Protein AF-A0A2J8U0E8-F1 (afdb_monomer)

Structure (mmCIF, N/CA/C/O backbone):
data_A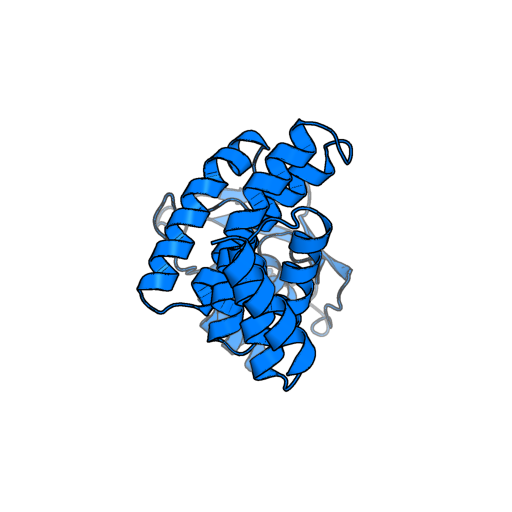F-A0A2J8U0E8-F1
#
_entry.id   AF-A0A2J8U0E8-F1
#
loop_
_atom_site.group_PDB
_atom_site.id
_atom_site.type_symbol
_atom_site.label_atom_id
_atom_site.label_alt_id
_atom_site.label_comp_id
_atom_site.label_asym_id
_atom_site.label_entity_id
_atom_site.label_seq_id
_atom_site.pdbx_PDB_ins_code
_atom_site.Cartn_x
_atom_site.Cartn_y
_atom_site.Cartn_z
_atom_site.occupancy
_atom_site.B_iso_or_equiv
_atom_site.auth_seq_id
_atom_site.auth_comp_id
_atom_site.auth_asym_id
_atom_site.auth_atom_id
_atom_site.pdbx_PDB_model_num
ATOM 1 N N . MET A 1 1 ? 12.736 -20.359 -24.972 1.00 51.72 1 MET A N 1
ATOM 2 C CA . MET A 1 1 ? 12.714 -19.338 -26.053 1.00 51.72 1 MET A CA 1
ATOM 3 C C . MET A 1 1 ? 11.286 -18.962 -26.457 1.00 51.72 1 MET A C 1
ATOM 5 O O . MET A 1 1 ? 10.990 -17.776 -26.462 1.00 51.72 1 MET A O 1
ATOM 9 N N . ALA A 1 2 ? 10.399 -19.927 -26.751 1.00 54.94 2 ALA A N 1
ATOM 10 C CA . ALA A 1 2 ? 8.998 -19.658 -27.113 1.00 54.94 2 ALA A CA 1
ATOM 11 C C . ALA A 1 2 ? 8.211 -18.920 -26.008 1.00 54.94 2 ALA A C 1
ATOM 13 O O . ALA A 1 2 ? 7.560 -17.920 -26.297 1.00 54.94 2 ALA A O 1
ATOM 14 N N . ASP A 1 3 ? 8.377 -19.324 -24.745 1.00 64.38 3 ASP A N 1
ATOM 15 C CA . ASP A 1 3 ? 7.671 -18.709 -23.604 1.00 64.38 3 ASP A CA 1
ATOM 16 C C . ASP A 1 3 ? 8.112 -17.264 -23.323 1.00 64.38 3 ASP A C 1
ATOM 18 O O . ASP A 1 3 ? 7.318 -16.421 -22.917 1.00 64.38 3 ASP A O 1
ATOM 22 N N . ILE A 1 4 ? 9.381 -16.949 -23.598 1.00 67.00 4 ILE A N 1
ATOM 23 C CA . ILE A 1 4 ? 9.941 -15.599 -23.440 1.00 67.00 4 ILE A CA 1
ATOM 24 C C . ILE A 1 4 ? 9.348 -14.651 -24.491 1.00 67.00 4 ILE A C 1
ATOM 26 O O . ILE A 1 4 ? 8.988 -13.518 -24.185 1.00 67.00 4 ILE A O 1
ATOM 30 N N . ILE A 1 5 ? 9.215 -15.120 -25.735 1.00 66.62 5 ILE A N 1
ATOM 31 C CA . ILE A 1 5 ? 8.628 -14.337 -26.832 1.00 66.62 5 ILE A CA 1
ATOM 32 C C . ILE A 1 5 ? 7.120 -14.143 -26.620 1.00 66.62 5 ILE A C 1
ATOM 34 O O . ILE A 1 5 ? 6.598 -13.081 -26.952 1.00 66.62 5 ILE A O 1
ATOM 38 N N . ALA A 1 6 ? 6.428 -15.139 -26.058 1.00 68.75 6 ALA A N 1
ATOM 39 C CA . ALA A 1 6 ? 5.020 -15.021 -25.689 1.00 68.75 6 ALA A CA 1
ATOM 40 C C . ALA A 1 6 ? 4.809 -13.947 -24.607 1.00 68.75 6 ALA A C 1
ATOM 42 O O . ALA A 1 6 ? 4.009 -13.039 -24.823 1.00 68.75 6 ALA A O 1
ATOM 43 N N . ARG A 1 7 ? 5.606 -13.968 -23.527 1.00 71.62 7 ARG A N 1
ATOM 44 C CA . ARG A 1 7 ? 5.567 -12.941 -22.466 1.00 71.62 7 ARG A CA 1
ATOM 45 C C . ARG A 1 7 ? 5.833 -11.531 -22.990 1.00 71.62 7 ARG A C 1
ATOM 47 O O . ARG A 1 7 ? 5.093 -10.615 -22.667 1.00 71.62 7 ARG A O 1
ATOM 54 N N . LEU A 1 8 ? 6.835 -11.360 -23.858 1.00 77.75 8 LEU A N 1
ATOM 55 C CA . LEU A 1 8 ? 7.099 -10.054 -24.476 1.00 77.75 8 LEU A CA 1
ATOM 56 C C . LEU A 1 8 ? 5.876 -9.515 -25.229 1.00 77.75 8 LEU A C 1
ATOM 58 O O . LEU A 1 8 ? 5.575 -8.330 -25.133 1.00 77.75 8 LEU A O 1
ATOM 62 N N . ARG A 1 9 ? 5.159 -10.376 -25.962 1.00 74.75 9 ARG A N 1
ATOM 63 C CA . ARG A 1 9 ? 3.956 -9.968 -26.701 1.00 74.75 9 ARG A CA 1
ATOM 64 C C . ARG A 1 9 ? 2.791 -9.613 -25.784 1.00 74.75 9 ARG A C 1
ATOM 66 O O . ARG A 1 9 ? 2.059 -8.688 -26.120 1.00 74.75 9 ARG A O 1
ATOM 73 N N . GLU A 1 10 ? 2.622 -10.319 -24.668 1.00 75.50 10 GLU A N 1
ATOM 74 C CA . GLU A 1 10 ? 1.632 -9.967 -23.637 1.00 75.50 10 GLU A CA 1
ATOM 75 C C . GLU A 1 10 ? 1.904 -8.571 -23.058 1.00 75.50 10 GLU A C 1
ATOM 77 O O . GLU A 1 10 ? 0.970 -7.793 -22.872 1.00 75.50 10 GLU A O 1
ATOM 82 N N . ASP A 1 11 ? 3.181 -8.218 -22.902 1.00 73.44 11 ASP A N 1
ATOM 83 C CA . ASP A 1 11 ? 3.631 -6.901 -22.437 1.00 73.44 11 ASP A CA 1
ATOM 84 C C . ASP A 1 11 ? 3.625 -5.814 -23.541 1.00 73.44 11 ASP A C 1
ATOM 86 O O . ASP A 1 11 ? 4.072 -4.689 -23.311 1.00 73.44 11 ASP A O 1
ATOM 90 N N . GLY A 1 12 ? 3.146 -6.119 -24.756 1.00 81.38 12 GLY A N 1
ATOM 91 C CA . GLY A 1 12 ? 3.120 -5.171 -25.883 1.00 81.38 12 GLY A CA 1
ATOM 92 C C . GLY A 1 12 ? 4.492 -4.901 -26.519 1.00 81.38 12 GLY A C 1
ATOM 93 O O . GLY A 1 12 ? 4.669 -3.932 -27.259 1.00 81.38 12 GLY A O 1
ATOM 94 N N . ILE A 1 13 ? 5.484 -5.754 -26.256 1.00 86.75 13 ILE A N 1
ATOM 95 C CA . ILE A 1 13 ? 6.859 -5.604 -26.736 1.00 86.75 13 ILE A CA 1
ATOM 96 C C . ILE A 1 13 ? 7.119 -6.575 -27.891 1.00 86.75 13 ILE A C 1
ATOM 98 O O . ILE A 1 13 ? 7.008 -7.797 -27.770 1.00 86.75 13 ILE A O 1
ATOM 102 N N . GLN A 1 14 ? 7.551 -6.042 -29.031 1.00 87.62 14 GLN A N 1
ATOM 103 C CA . GLN A 1 14 ? 7.981 -6.834 -30.178 1.00 87.62 14 GLN A CA 1
ATOM 104 C C . GLN A 1 14 ? 9.499 -6.785 -30.314 1.00 87.62 14 GLN A C 1
ATOM 106 O O . GLN A 1 14 ? 10.083 -5.730 -30.550 1.00 87.62 14 GLN A O 1
ATOM 111 N N . LYS A 1 15 ? 10.146 -7.946 -30.208 1.00 90.81 15 LYS A N 1
ATOM 112 C CA . LYS A 1 15 ? 11.591 -8.098 -30.399 1.00 90.81 15 LYS A CA 1
ATOM 113 C C . LYS A 1 15 ? 11.919 -8.508 -31.834 1.00 90.81 15 LYS A C 1
ATOM 115 O O . LYS A 1 15 ? 11.330 -9.449 -32.366 1.00 90.81 15 LYS A O 1
ATOM 120 N N . ARG A 1 16 ? 12.934 -7.874 -32.417 1.00 91.25 16 ARG A N 1
ATOM 121 C CA . ARG A 1 16 ? 13.605 -8.283 -33.657 1.00 91.25 16 ARG A CA 1
ATOM 122 C C . ARG A 1 16 ? 15.110 -8.352 -33.413 1.00 91.25 16 ARG A C 1
ATOM 124 O O . ARG A 1 16 ? 15.732 -7.335 -33.127 1.00 91.25 16 ARG A O 1
ATOM 131 N N . VAL A 1 17 ? 15.707 -9.532 -33.553 1.00 93.00 17 VAL A N 1
ATOM 132 C CA . VAL A 1 17 ? 17.169 -9.680 -33.479 1.00 93.00 17 VAL A CA 1
ATOM 133 C C . VAL A 1 17 ? 17.786 -9.135 -34.770 1.00 93.00 17 VAL A C 1
ATOM 135 O O . VAL A 1 17 ? 17.350 -9.483 -35.865 1.00 93.00 17 VAL A O 1
ATOM 138 N N . ILE A 1 18 ? 18.764 -8.239 -34.634 1.00 94.50 18 ILE A N 1
ATOM 139 C CA . ILE A 1 18 ? 19.550 -7.665 -35.738 1.00 94.50 18 ILE A CA 1
ATOM 140 C C . ILE A 1 18 ? 20.853 -8.450 -35.901 1.00 94.50 18 ILE A C 1
ATOM 142 O O . ILE A 1 18 ? 21.269 -8.742 -37.019 1.00 94.50 18 ILE A O 1
ATOM 146 N N . GLN A 1 19 ? 21.492 -8.788 -34.781 1.00 94.00 19 GLN A N 1
ATOM 147 C CA . GLN A 1 19 ? 22.705 -9.587 -34.738 1.00 94.00 19 GLN A CA 1
ATOM 148 C C . GLN A 1 19 ? 22.607 -10.576 -33.585 1.00 94.00 19 GLN A C 1
ATOM 150 O O . GLN A 1 19 ? 22.366 -10.178 -32.445 1.00 94.00 19 GLN A O 1
ATOM 155 N N . GLU A 1 20 ? 22.838 -11.848 -33.887 1.00 93.81 20 GLU A N 1
ATOM 156 C CA . GLU A 1 20 ? 22.876 -12.906 -32.884 1.00 93.81 20 GLU A CA 1
ATOM 157 C C . GLU A 1 20 ? 24.006 -12.674 -31.873 1.00 93.81 20 GLU A C 1
ATOM 159 O O . GLU A 1 20 ? 25.120 -12.270 -32.229 1.00 93.81 20 GLU A O 1
ATOM 164 N N . GLY A 1 21 ? 23.706 -12.937 -30.602 1.00 92.00 21 GLY A N 1
ATOM 165 C CA . GLY A 1 21 ? 24.716 -12.975 -29.551 1.00 92.00 21 GLY A CA 1
ATOM 166 C C . GLY A 1 21 ? 25.469 -14.303 -29.521 1.00 92.00 21 GLY A C 1
ATOM 167 O O . GLY A 1 21 ? 25.244 -15.211 -30.324 1.00 92.00 21 GLY A O 1
ATOM 168 N N . ARG A 1 22 ? 26.391 -14.421 -28.573 1.00 91.56 22 ARG A N 1
ATOM 169 C CA . ARG A 1 22 ? 27.253 -15.591 -28.391 1.00 91.56 22 ARG A CA 1
ATOM 170 C C . ARG A 1 22 ? 26.819 -16.393 -27.172 1.00 91.56 22 ARG A C 1
ATOM 172 O O . ARG A 1 22 ? 26.252 -15.846 -26.232 1.00 91.56 22 ARG A O 1
ATOM 179 N N . GLY A 1 23 ? 27.140 -17.684 -27.191 1.00 90.56 23 GLY A N 1
ATOM 180 C CA . GLY A 1 23 ? 26.865 -18.586 -26.076 1.00 90.56 23 GLY A CA 1
ATOM 181 C C . GLY A 1 23 ? 25.376 -18.857 -25.867 1.00 90.56 23 GLY A C 1
ATOM 182 O O . GLY A 1 23 ? 24.548 -18.651 -26.761 1.00 90.56 23 GLY A O 1
ATOM 183 N N . GLU A 1 24 ? 25.057 -19.371 -24.687 1.00 89.88 24 GLU A N 1
ATOM 184 C CA . GLU A 1 24 ? 23.684 -19.596 -24.242 1.00 89.88 24 GLU A CA 1
ATOM 185 C C . GLU A 1 24 ? 23.102 -18.335 -23.594 1.00 89.88 24 GLU A C 1
ATOM 187 O O . GLU A 1 24 ? 23.818 -17.384 -23.283 1.00 89.88 24 GLU A O 1
ATOM 192 N N . LEU A 1 25 ? 21.779 -18.312 -23.429 1.00 88.25 25 LEU A N 1
ATOM 193 C CA . LEU A 1 25 ? 21.115 -17.224 -22.720 1.00 88.25 25 LEU A CA 1
ATOM 194 C C . LEU A 1 25 ? 21.542 -17.263 -21.241 1.00 88.25 25 LEU A C 1
ATOM 196 O O . LEU A 1 25 ? 21.399 -18.320 -20.625 1.00 88.25 25 LEU A O 1
ATOM 200 N N . PRO A 1 26 ? 22.048 -16.156 -20.666 1.00 88.31 26 PRO A N 1
ATOM 201 C CA . PRO A 1 26 ? 22.368 -16.112 -19.245 1.00 88.31 26 PRO A CA 1
ATOM 202 C C . PRO A 1 26 ? 21.133 -16.378 -18.373 1.00 88.31 26 PRO A C 1
ATOM 204 O O . PRO A 1 26 ? 20.015 -16.053 -18.757 1.00 88.31 26 PRO A O 1
ATOM 207 N N . ASP A 1 27 ? 21.340 -16.920 -17.174 1.00 85.19 27 ASP A N 1
ATOM 208 C CA . ASP A 1 27 ? 20.259 -17.225 -16.218 1.00 85.19 27 ASP A CA 1
ATOM 209 C C . ASP A 1 27 ? 19.726 -15.970 -15.486 1.00 85.19 27 ASP A C 1
ATOM 211 O O . ASP A 1 27 ? 18.711 -16.025 -14.805 1.00 85.19 27 ASP A O 1
ATOM 215 N N . PHE A 1 28 ? 20.407 -14.821 -15.627 1.00 83.75 28 PHE A N 1
ATOM 216 C CA . PHE A 1 28 ? 20.016 -13.509 -15.076 1.00 83.75 28 PHE A CA 1
ATOM 217 C C . PHE A 1 28 ? 19.478 -13.550 -13.630 1.00 83.75 28 PHE A C 1
ATOM 219 O O . PHE A 1 28 ? 18.468 -12.925 -13.314 1.00 83.75 28 PHE A O 1
ATOM 226 N N . GLN A 1 29 ? 20.169 -14.262 -12.737 1.00 86.12 29 GLN A N 1
ATOM 227 C CA . GLN A 1 29 ? 19.793 -14.356 -11.322 1.00 86.12 29 GLN A CA 1
ATOM 228 C C . GLN A 1 29 ? 19.769 -12.976 -10.643 1.00 86.12 29 GLN A C 1
ATOM 230 O O . GLN A 1 29 ? 20.518 -12.072 -11.031 1.00 86.12 29 GLN A O 1
ATOM 235 N N . ASP A 1 30 ? 18.952 -12.820 -9.600 1.00 83.31 30 ASP A N 1
ATOM 236 C CA . ASP A 1 30 ? 18.845 -11.575 -8.833 1.00 83.31 30 ASP A CA 1
ATOM 237 C C . ASP A 1 30 ? 20.223 -11.046 -8.398 1.00 83.31 30 ASP A C 1
ATOM 239 O O . ASP A 1 30 ? 21.041 -11.753 -7.808 1.00 83.31 30 ASP A O 1
ATOM 243 N N . GLY A 1 31 ? 20.483 -9.770 -8.685 1.00 83.31 31 GLY A N 1
ATOM 244 C CA . GLY A 1 31 ? 21.773 -9.122 -8.443 1.00 83.31 31 GLY A CA 1
ATOM 245 C C . GLY A 1 31 ? 22.759 -9.194 -9.613 1.00 83.31 31 GLY A C 1
ATOM 246 O O . GLY A 1 31 ? 23.798 -8.533 -9.554 1.00 83.31 31 GLY A O 1
ATOM 247 N N . THR A 1 32 ? 22.444 -9.920 -10.691 1.00 87.75 32 THR A N 1
ATOM 248 C CA . THR A 1 32 ? 23.273 -9.944 -11.908 1.00 87.75 32 THR A CA 1
ATOM 249 C C . THR A 1 32 ? 23.403 -8.540 -12.490 1.00 87.75 32 THR A C 1
ATOM 251 O O . THR A 1 32 ? 22.406 -7.853 -12.709 1.00 87.75 32 THR A O 1
ATOM 254 N N . LYS A 1 33 ? 24.638 -8.115 -12.775 1.00 89.50 33 LYS A N 1
ATOM 255 C CA . LYS A 1 33 ? 24.920 -6.834 -13.429 1.00 89.50 33 LYS A CA 1
ATOM 256 C C . LYS A 1 33 ? 25.032 -7.025 -14.942 1.00 89.50 33 LYS A C 1
ATOM 258 O O . LYS A 1 33 ? 25.948 -7.694 -15.411 1.00 89.50 33 LYS A O 1
ATOM 263 N N . ALA A 1 34 ? 24.146 -6.381 -15.693 1.00 89.81 34 ALA A N 1
ATOM 264 C CA . ALA A 1 34 ? 24.201 -6.290 -17.145 1.00 89.81 34 ALA A CA 1
ATOM 265 C C . ALA A 1 34 ? 24.715 -4.910 -17.576 1.00 89.81 34 ALA A C 1
ATOM 267 O O . ALA A 1 34 ? 24.246 -3.878 -17.089 1.00 89.81 34 ALA A O 1
ATOM 268 N N . THR A 1 35 ? 25.656 -4.897 -18.522 1.00 91.94 35 THR A N 1
ATOM 269 C CA . THR A 1 35 ? 26.219 -3.670 -19.094 1.00 91.94 35 THR A CA 1
ATOM 270 C C . THR A 1 35 ? 25.991 -3.665 -20.598 1.00 91.94 35 THR A C 1
ATOM 272 O O . THR A 1 35 ? 26.424 -4.585 -21.288 1.00 91.94 35 THR A O 1
ATOM 275 N N . PHE A 1 36 ? 25.319 -2.641 -21.122 1.00 93.12 36 PHE A N 1
ATOM 276 C CA . PHE A 1 36 ? 24.946 -2.603 -22.538 1.00 93.12 36 PHE A CA 1
ATOM 277 C C . PHE A 1 36 ? 24.855 -1.182 -23.094 1.00 93.12 36 PHE A C 1
ATOM 279 O O . PHE A 1 36 ? 24.690 -0.196 -22.372 1.00 93.12 36 PHE A O 1
ATOM 286 N N . HIS A 1 37 ? 24.942 -1.080 -24.420 1.00 94.88 37 HIS A N 1
ATOM 287 C CA . HIS A 1 37 ? 24.649 0.153 -25.134 1.00 94.88 37 HIS A CA 1
ATOM 288 C C . HIS A 1 37 ? 23.264 0.102 -25.766 1.00 94.88 37 HIS A C 1
ATOM 290 O O . HIS A 1 37 ? 22.874 -0.923 -26.318 1.00 94.88 37 HIS A O 1
ATOM 296 N N . TYR A 1 38 ? 22.562 1.230 -25.750 1.00 92.44 38 TYR A N 1
ATOM 297 C CA . TYR A 1 38 ? 21.226 1.346 -26.312 1.00 92.44 38 TYR A CA 1
ATOM 298 C C . TYR A 1 38 ? 21.065 2.658 -27.063 1.00 92.44 38 TYR A C 1
ATOM 300 O O . TYR A 1 38 ? 21.819 3.614 -26.862 1.00 92.44 38 TYR A O 1
ATOM 308 N N . ARG A 1 39 ? 20.048 2.669 -27.915 1.00 91.12 39 ARG A N 1
ATOM 309 C CA . ARG A 1 39 ? 19.530 3.854 -28.573 1.00 91.12 39 ARG A CA 1
ATOM 310 C C . ARG A 1 39 ? 18.013 3.760 -28.556 1.00 91.12 39 ARG A C 1
ATOM 312 O O . ARG A 1 39 ? 17.466 2.763 -29.021 1.00 91.12 39 ARG A O 1
ATOM 319 N N . THR A 1 40 ? 17.367 4.783 -28.025 1.00 88.25 40 THR A N 1
ATOM 320 C CA . THR A 1 40 ? 15.913 4.901 -27.964 1.00 88.25 40 THR A CA 1
ATOM 321 C C . THR A 1 40 ? 15.471 5.927 -28.994 1.00 88.25 40 THR A C 1
ATOM 323 O O . THR A 1 40 ? 16.027 7.023 -29.072 1.00 88.25 40 THR A O 1
ATOM 326 N N . LEU A 1 41 ? 14.479 5.554 -29.793 1.00 86.44 41 LEU A N 1
ATOM 327 C CA . LEU A 1 41 ? 13.906 6.372 -30.855 1.00 86.44 41 LEU A CA 1
ATOM 328 C C . LEU A 1 41 ? 12.419 6.571 -30.552 1.00 86.44 41 LEU A C 1
ATOM 330 O O . LEU A 1 41 ? 11.786 5.671 -29.997 1.00 86.44 41 LEU A O 1
ATOM 334 N N . HIS A 1 42 ? 11.871 7.724 -30.919 1.00 80.19 42 HIS A N 1
ATOM 335 C CA . HIS A 1 42 ? 10.430 7.917 -30.961 1.00 80.19 42 HIS A CA 1
ATOM 336 C C . HIS A 1 42 ? 9.832 7.051 -32.084 1.00 80.19 42 HIS A C 1
ATOM 338 O O . HIS A 1 42 ? 10.493 6.786 -33.090 1.00 80.19 42 HIS A O 1
ATOM 344 N N . SER A 1 43 ? 8.603 6.571 -31.896 1.00 68.75 43 SER A N 1
ATOM 345 C CA . SER A 1 43 ? 7.915 5.697 -32.857 1.00 68.75 43 SER A CA 1
ATOM 346 C C . SER A 1 43 ? 7.242 6.458 -34.006 1.00 68.75 43 SER A C 1
ATOM 348 O O . SER A 1 43 ? 6.546 5.845 -34.816 1.00 68.75 43 SER A O 1
ATOM 350 N N . ASP A 1 44 ? 7.431 7.778 -34.089 1.00 70.12 44 ASP A N 1
ATOM 351 C CA . ASP A 1 44 ? 6.976 8.570 -35.229 1.00 70.12 44 ASP A CA 1
ATOM 352 C C . ASP A 1 44 ? 7.714 8.198 -36.524 1.00 70.12 44 ASP A C 1
ATOM 354 O O . ASP A 1 44 ? 8.768 7.560 -36.530 1.00 70.12 44 ASP A O 1
ATOM 358 N N . ASN A 1 45 ? 7.156 8.629 -37.657 1.00 61.62 45 ASN A N 1
ATOM 359 C CA . ASN A 1 45 ? 7.755 8.404 -38.974 1.00 61.62 45 ASN A CA 1
ATOM 360 C C . ASN A 1 45 ? 9.120 9.100 -39.154 1.00 61.62 45 ASN A C 1
ATOM 362 O O . ASN A 1 45 ? 9.794 8.849 -40.152 1.00 61.62 45 ASN A O 1
ATOM 366 N N . GLU A 1 46 ? 9.522 9.974 -38.226 1.00 68.12 46 GLU A N 1
ATOM 367 C CA . GLU A 1 46 ? 10.775 10.731 -38.285 1.00 68.12 46 GLU A CA 1
ATOM 368 C C . GLU A 1 46 ? 11.923 10.016 -37.553 1.00 68.12 46 GLU A C 1
ATOM 370 O O . GLU A 1 46 ? 13.091 10.248 -37.870 1.00 68.12 46 GLU A O 1
ATOM 375 N N . GLY A 1 47 ? 11.619 9.090 -36.632 1.00 71.19 47 GLY A N 1
ATOM 376 C CA . GLY A 1 47 ? 12.618 8.286 -35.929 1.00 71.19 47 GLY A CA 1
ATOM 377 C C . GLY A 1 47 ? 13.519 9.130 -35.028 1.00 71.19 47 GLY A C 1
ATOM 378 O O . GLY A 1 47 ? 14.727 8.888 -34.947 1.00 71.19 47 GLY A O 1
ATOM 379 N N . THR A 1 48 ? 12.950 10.144 -34.372 1.00 81.94 48 THR A N 1
ATOM 380 C CA . THR A 1 48 ? 13.705 11.089 -33.539 1.00 81.94 48 THR A CA 1
ATOM 381 C C . THR A 1 48 ? 14.430 10.365 -32.400 1.00 81.94 48 THR A C 1
ATOM 383 O O . THR A 1 48 ? 13.826 9.602 -31.649 1.00 81.94 48 THR A O 1
ATOM 386 N N . VAL A 1 49 ? 15.737 10.602 -32.239 1.00 84.12 49 VAL A N 1
ATOM 387 C CA . VAL A 1 49 ? 16.534 10.008 -31.150 1.00 84.12 49 VAL A CA 1
ATOM 388 C C . VAL A 1 49 ? 16.169 10.666 -29.823 1.00 84.12 49 VAL A C 1
ATOM 390 O O . VAL A 1 49 ? 16.365 11.866 -29.654 1.00 84.12 49 VAL A O 1
ATOM 393 N N . LEU A 1 50 ? 15.683 9.866 -28.874 1.00 83.38 50 LEU A N 1
ATOM 394 C CA . LEU A 1 50 ? 15.356 10.311 -27.517 1.00 83.38 50 LEU A CA 1
ATOM 395 C C . LEU A 1 50 ? 16.561 10.187 -26.580 1.00 83.38 50 LEU A C 1
ATOM 397 O O . LEU A 1 50 ? 16.835 11.084 -25.789 1.00 83.38 50 LEU A 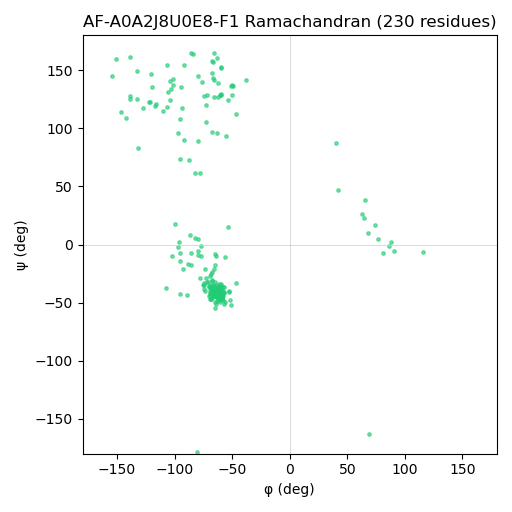O 1
ATOM 401 N N . ASP A 1 51 ? 17.288 9.073 -26.669 1.00 84.31 51 ASP A N 1
ATOM 402 C CA . ASP A 1 51 ? 18.478 8.818 -25.857 1.00 84.31 51 ASP A CA 1
ATOM 403 C C . ASP A 1 51 ? 19.411 7.841 -26.580 1.00 84.31 51 ASP A C 1
ATOM 405 O O . ASP A 1 51 ? 18.972 6.926 -27.277 1.00 84.31 51 ASP A O 1
ATOM 409 N N . ASP A 1 52 ? 20.714 8.031 -26.417 1.00 89.81 52 ASP A N 1
ATOM 410 C CA . ASP A 1 52 ? 21.756 7.202 -27.007 1.00 89.81 52 ASP A CA 1
ATOM 411 C C . ASP A 1 52 ? 22.945 7.127 -26.046 1.00 89.81 52 ASP A C 1
ATOM 413 O O . ASP A 1 52 ? 23.631 8.118 -25.767 1.00 89.81 52 ASP A O 1
ATOM 417 N N . SER A 1 53 ? 23.209 5.933 -25.516 1.00 91.81 53 SER A N 1
ATOM 418 C CA . SER A 1 53 ? 24.288 5.760 -24.544 1.00 91.81 53 SER A CA 1
ATOM 419 C C . SER A 1 53 ? 25.680 5.818 -25.176 1.00 91.81 53 SER A C 1
ATOM 421 O O . SER A 1 53 ? 26.655 6.111 -24.482 1.00 91.81 53 SER A O 1
ATOM 423 N N . ARG A 1 54 ? 25.801 5.592 -26.492 1.00 89.94 54 ARG A N 1
ATOM 424 C CA . ARG A 1 54 ? 27.072 5.769 -27.211 1.00 89.94 54 ARG A CA 1
ATOM 425 C C . ARG A 1 54 ? 27.380 7.245 -27.414 1.00 89.94 54 ARG A C 1
ATOM 427 O O . ARG A 1 54 ? 28.526 7.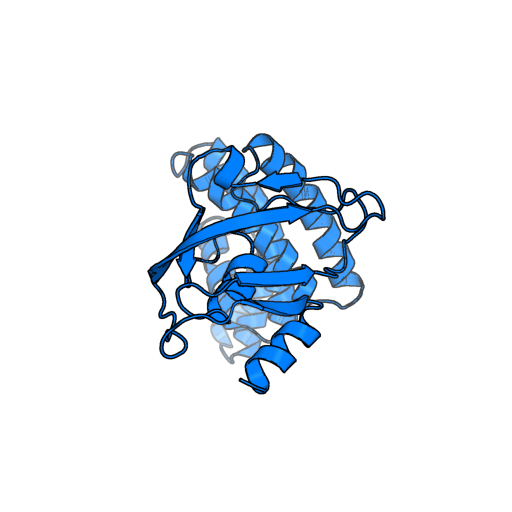635 -27.224 1.00 89.94 54 ARG A O 1
ATOM 434 N N . ALA A 1 55 ? 26.367 8.066 -27.701 1.00 86.50 55 ALA A N 1
ATOM 435 C CA . ALA A 1 55 ? 26.532 9.520 -27.786 1.00 86.50 55 ALA A CA 1
ATOM 436 C C . ALA A 1 55 ? 26.991 10.128 -26.448 1.00 86.50 55 ALA A C 1
ATOM 438 O O . ALA A 1 55 ? 27.797 11.054 -26.428 1.00 86.50 55 ALA A O 1
ATOM 439 N N . ARG A 1 56 ? 26.536 9.559 -25.324 1.00 85.25 56 ARG A N 1
ATOM 440 C CA . ARG A 1 56 ? 26.985 9.935 -23.971 1.00 85.25 56 ARG A CA 1
ATOM 441 C C . ARG A 1 56 ? 28.334 9.334 -23.561 1.00 85.25 56 ARG A C 1
ATOM 443 O O . ARG A 1 56 ? 28.846 9.677 -22.500 1.00 85.25 56 ARG A O 1
ATOM 450 N N . GLY A 1 57 ? 28.891 8.413 -24.348 1.00 88.94 57 GLY A N 1
ATOM 451 C CA . GLY A 1 57 ? 30.177 7.767 -24.073 1.00 88.94 57 GLY A CA 1
ATOM 452 C C . GLY A 1 57 ? 30.197 6.827 -22.860 1.00 88.94 57 GLY A C 1
ATOM 453 O O . GLY A 1 57 ? 31.274 6.390 -22.462 1.00 88.94 57 GLY A O 1
ATOM 454 N N . LYS A 1 58 ? 29.042 6.496 -22.264 1.00 89.38 58 LYS A N 1
ATOM 455 C CA . LYS A 1 58 ? 28.954 5.620 -21.086 1.00 89.38 58 LYS A CA 1
ATOM 456 C C . LYS A 1 58 ? 27.864 4.559 -21.276 1.00 89.38 58 LYS A C 1
ATOM 458 O O . LYS A 1 58 ? 26.719 4.930 -21.539 1.00 89.38 58 LYS A O 1
ATOM 463 N N . PRO A 1 59 ? 28.176 3.256 -21.132 1.00 90.12 59 PRO A N 1
ATOM 464 C CA . PRO A 1 59 ? 27.169 2.205 -21.224 1.00 90.12 59 PRO A CA 1
ATOM 465 C C . PRO A 1 59 ? 26.177 2.275 -20.057 1.00 90.12 59 PRO A C 1
ATOM 467 O O . PRO A 1 59 ? 26.466 2.829 -18.993 1.00 90.12 59 PRO A O 1
ATOM 470 N N . MET A 1 60 ? 24.997 1.696 -20.264 1.00 88.94 60 MET A N 1
ATOM 471 C CA . MET A 1 60 ? 24.019 1.499 -19.201 1.00 88.94 60 MET A CA 1
ATOM 472 C C . MET A 1 60 ? 24.456 0.341 -18.317 1.00 88.94 60 MET A C 1
ATOM 474 O O . MET A 1 60 ? 24.903 -0.683 -18.828 1.00 88.94 60 MET A O 1
ATOM 478 N N . GLU A 1 61 ? 24.270 0.500 -17.010 1.00 89.69 61 GLU A N 1
ATOM 479 C CA . GLU A 1 61 ? 24.441 -0.565 -16.029 1.00 89.69 61 GLU A CA 1
ATOM 480 C C . GLU A 1 61 ? 23.095 -0.853 -15.361 1.00 89.69 61 GLU A C 1
ATOM 482 O O . GLU A 1 61 ? 22.489 0.034 -14.747 1.00 89.69 61 GLU A O 1
ATOM 487 N N . LEU A 1 62 ? 22.641 -2.097 -15.484 1.00 86.38 62 LEU A N 1
ATOM 488 C CA . LEU A 1 62 ? 21.392 -2.600 -14.925 1.00 86.38 62 LEU A CA 1
ATOM 489 C C . LEU A 1 62 ? 21.696 -3.747 -13.960 1.00 86.38 62 LEU A C 1
ATOM 491 O O . LEU A 1 62 ? 22.509 -4.612 -14.272 1.00 86.38 62 LEU A O 1
ATOM 495 N N . ILE A 1 63 ? 21.051 -3.751 -12.794 1.00 86.38 63 ILE A N 1
ATOM 496 C CA . ILE A 1 63 ? 21.141 -4.846 -11.821 1.00 86.38 63 ILE A CA 1
ATOM 497 C C . ILE A 1 63 ? 19.789 -5.556 -11.814 1.00 86.38 63 ILE A C 1
ATOM 499 O O . ILE A 1 63 ? 18.797 -4.947 -11.422 1.00 86.38 63 ILE A O 1
ATOM 503 N N . ILE A 1 64 ? 19.759 -6.816 -12.242 1.00 83.69 64 ILE A N 1
ATOM 504 C CA . ILE A 1 64 ? 18.528 -7.609 -12.366 1.00 83.69 64 ILE A CA 1
ATOM 505 C C . ILE A 1 64 ? 17.914 -7.889 -10.988 1.00 83.69 64 ILE A C 1
ATOM 507 O O . ILE A 1 64 ? 18.639 -8.071 -10.003 1.00 83.69 64 ILE A O 1
ATOM 511 N N . GLY A 1 65 ? 16.582 -7.885 -10.899 1.00 74.12 65 GLY A N 1
ATOM 512 C CA . GLY A 1 65 ? 15.838 -8.174 -9.665 1.00 74.12 65 GLY A CA 1
ATOM 513 C C . GLY A 1 65 ? 15.751 -6.981 -8.707 1.00 74.12 65 GLY A C 1
ATOM 514 O O . GLY A 1 65 ? 15.005 -6.993 -7.724 1.00 74.12 65 GLY A O 1
ATOM 515 N N . LYS A 1 66 ? 16.467 -5.890 -8.998 1.00 67.00 66 LYS A N 1
ATOM 516 C CA . LYS A 1 66 ? 16.295 -4.606 -8.321 1.00 67.00 66 LYS A CA 1
ATOM 517 C C . LYS A 1 66 ? 15.286 -3.802 -9.135 1.00 67.00 66 LYS A C 1
ATOM 519 O O . LYS A 1 66 ? 15.695 -3.006 -9.969 1.00 67.00 66 LYS A O 1
ATOM 524 N N . LYS A 1 67 ? 13.991 -3.952 -8.808 1.00 58.56 67 LYS A N 1
ATOM 525 C CA . LYS A 1 67 ? 12.801 -3.275 -9.394 1.00 58.56 67 LYS A CA 1
ATOM 526 C C . LYS A 1 67 ? 12.832 -1.724 -9.427 1.00 58.56 67 LYS A C 1
ATOM 528 O O . LYS A 1 67 ? 11.804 -1.081 -9.578 1.00 58.56 67 LYS A O 1
ATOM 533 N N . PHE A 1 68 ? 13.995 -1.112 -9.234 1.00 51.16 68 PHE A N 1
ATOM 534 C CA . PHE A 1 68 ? 14.259 0.3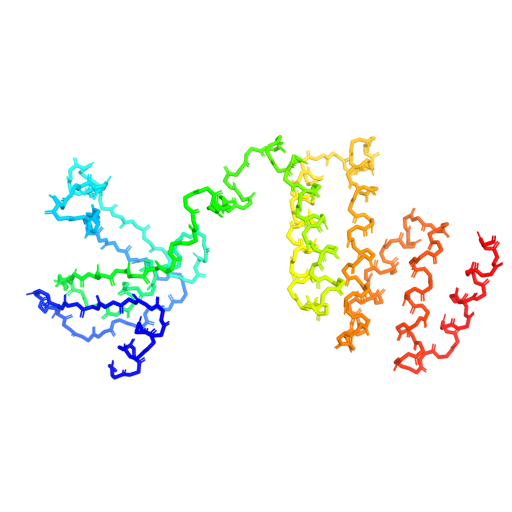15 -9.092 1.00 51.16 68 PHE A CA 1
ATOM 535 C C . PHE A 1 68 ? 14.448 1.059 -10.422 1.00 51.16 68 PHE A C 1
ATOM 537 O O . PHE A 1 68 ? 14.585 2.282 -10.401 1.00 51.16 68 PHE A O 1
ATOM 544 N N . LYS A 1 69 ? 14.506 0.374 -11.575 1.00 48.25 69 LYS A N 1
ATOM 545 C CA . LYS A 1 69 ? 14.694 1.032 -12.877 1.00 48.25 69 LYS A CA 1
ATOM 546 C C . LYS A 1 69 ? 13.868 0.368 -13.973 1.00 48.25 69 LYS A C 1
ATOM 548 O O . LYS A 1 69 ? 14.231 -0.702 -14.433 1.00 48.25 69 LYS A O 1
ATOM 553 N N . LEU A 1 70 ? 12.819 1.070 -14.417 1.00 64.25 70 LEU A N 1
ATOM 554 C CA . LEU A 1 70 ? 12.119 0.885 -15.696 1.00 64.25 70 LEU A CA 1
ATOM 555 C C . LEU A 1 70 ? 11.931 -0.599 -16.099 1.00 64.25 70 LEU A C 1
ATOM 557 O O . LEU A 1 70 ? 12.750 -1.124 -16.860 1.00 64.25 70 LEU A O 1
ATOM 561 N N . PRO A 1 71 ? 10.840 -1.253 -15.653 1.00 71.81 71 PRO A N 1
ATOM 562 C CA . PRO A 1 71 ? 10.594 -2.695 -15.809 1.00 71.81 71 PRO A CA 1
ATOM 563 C C . PRO A 1 71 ? 10.844 -3.259 -17.216 1.00 71.81 71 PRO A C 1
ATOM 565 O O . PRO A 1 71 ? 11.321 -4.380 -17.362 1.00 71.81 71 PRO A O 1
ATOM 568 N N . VAL A 1 72 ? 10.597 -2.454 -18.255 1.00 81.88 72 VAL A N 1
ATOM 569 C CA . VAL A 1 72 ? 10.842 -2.818 -19.657 1.00 81.88 72 VAL A CA 1
ATOM 570 C C . VAL A 1 72 ? 12.299 -3.206 -19.941 1.00 81.88 72 VAL A C 1
ATOM 572 O O . VAL A 1 72 ? 12.529 -4.128 -20.718 1.00 81.88 72 VAL A O 1
ATOM 575 N N . TRP A 1 73 ? 13.289 -2.556 -19.316 1.00 85.12 73 TRP A N 1
ATOM 576 C CA . TRP A 1 73 ? 14.705 -2.841 -19.575 1.00 85.12 73 TRP A CA 1
ATOM 577 C C . TRP A 1 73 ? 15.121 -4.214 -19.061 1.00 85.12 73 TRP A C 1
ATOM 579 O O . TRP A 1 73 ? 15.805 -4.940 -19.780 1.00 85.12 73 TRP A O 1
ATOM 589 N N . GLU A 1 74 ? 14.696 -4.585 -17.851 1.00 86.38 74 GLU A N 1
ATOM 590 C CA . GLU A 1 74 ? 14.945 -5.930 -17.318 1.00 86.38 74 GLU A CA 1
ATOM 591 C C . GLU A 1 74 ? 14.299 -6.978 -18.224 1.00 86.38 74 GLU A C 1
ATOM 593 O O . GLU A 1 74 ? 14.970 -7.914 -18.662 1.00 86.38 74 GLU A O 1
ATOM 598 N N . THR A 1 75 ? 13.036 -6.762 -18.603 1.00 85.31 75 THR A N 1
ATOM 599 C CA . THR A 1 75 ? 12.303 -7.671 -19.485 1.00 85.31 75 THR A CA 1
ATOM 600 C C . THR A 1 75 ? 13.034 -7.903 -20.806 1.00 85.31 75 THR A C 1
ATOM 602 O O . THR A 1 75 ? 13.218 -9.054 -21.196 1.00 85.31 75 THR A O 1
ATOM 605 N N . ILE A 1 76 ? 13.485 -6.847 -21.497 1.00 89.50 76 ILE A N 1
ATOM 606 C CA . ILE A 1 76 ? 14.135 -7.008 -22.805 1.00 89.50 76 ILE A CA 1
ATOM 607 C C . ILE A 1 76 ? 15.552 -7.578 -22.691 1.00 89.50 76 ILE A C 1
ATOM 609 O O . ILE A 1 76 ? 15.902 -8.457 -23.483 1.00 89.50 76 ILE A O 1
ATOM 613 N N . VAL A 1 77 ? 16.347 -7.148 -21.703 1.00 90.38 77 VAL A N 1
ATOM 614 C CA . VAL A 1 77 ? 17.742 -7.594 -21.539 1.00 90.38 77 VAL A CA 1
ATOM 615 C C . VAL A 1 77 ? 17.807 -9.067 -21.156 1.00 90.38 77 VAL A C 1
ATOM 617 O O . VAL A 1 77 ? 18.633 -9.787 -21.713 1.00 90.38 77 VAL A O 1
ATOM 620 N N . CYS A 1 78 ? 16.883 -9.555 -20.324 1.00 89.25 78 CYS A N 1
ATOM 621 C CA . CYS A 1 78 ? 16.813 -10.972 -19.958 1.00 89.25 78 CYS A CA 1
ATOM 622 C C . CYS A 1 78 ? 16.479 -11.901 -21.138 1.00 89.25 78 CYS A C 1
ATOM 624 O O . CYS A 1 78 ? 16.538 -13.122 -21.014 1.00 89.25 78 CYS A O 1
ATOM 626 N N . THR A 1 79 ? 16.133 -11.347 -22.304 1.00 90.44 79 THR A N 1
ATOM 627 C CA . THR A 1 79 ? 15.928 -12.127 -23.532 1.00 90.44 79 THR A CA 1
ATOM 628 C C . THR A 1 79 ? 17.162 -12.188 -24.426 1.00 90.44 79 THR A C 1
ATOM 630 O O . THR A 1 79 ? 17.112 -12.862 -25.457 1.00 90.44 79 THR A O 1
ATOM 633 N N . MET A 1 80 ? 18.216 -11.436 -24.097 1.00 92.56 80 MET A N 1
ATOM 634 C CA . MET A 1 80 ? 19.371 -11.212 -24.960 1.00 92.56 80 MET A CA 1
ATOM 635 C C . MET A 1 80 ? 20.579 -12.033 -24.525 1.00 92.56 80 MET A C 1
ATOM 637 O O . MET A 1 80 ? 20.882 -12.159 -23.339 1.00 92.56 80 MET A O 1
ATOM 641 N N . ARG A 1 81 ? 21.310 -12.551 -25.509 1.00 93.69 81 ARG A N 1
ATOM 642 C CA . ARG A 1 81 ? 22.620 -13.177 -25.298 1.00 93.69 81 ARG A CA 1
ATOM 643 C C . ARG A 1 81 ? 23.730 -12.134 -25.258 1.00 93.69 81 ARG A C 1
ATOM 645 O O . ARG A 1 81 ? 23.575 -11.003 -25.722 1.00 93.69 81 ARG A O 1
ATOM 652 N N . GLU A 1 82 ? 24.891 -12.531 -24.753 1.00 93.56 82 GLU A N 1
ATOM 653 C CA . GLU A 1 82 ? 26.051 -11.647 -24.724 1.00 93.56 82 GLU A CA 1
ATOM 654 C C . GLU A 1 82 ? 26.474 -11.251 -26.150 1.00 93.56 82 GLU A C 1
ATOM 656 O O . GLU A 1 82 ? 26.659 -12.095 -27.029 1.00 93.56 82 GLU A O 1
ATOM 661 N N . GLY A 1 83 ? 26.597 -9.946 -26.399 1.00 93.00 83 GLY A N 1
ATOM 662 C CA . GLY A 1 83 ? 26.921 -9.403 -27.722 1.00 93.00 83 GLY A CA 1
ATOM 663 C C . GLY A 1 83 ? 25.766 -9.397 -28.733 1.00 93.00 83 GLY A C 1
ATOM 664 O O . GLY A 1 83 ? 25.996 -9.031 -29.886 1.00 93.00 83 GLY A O 1
ATOM 665 N N . GLU A 1 84 ? 24.549 -9.777 -28.330 1.00 95.81 84 GLU A N 1
ATOM 666 C CA . GLU A 1 84 ? 23.358 -9.659 -29.173 1.00 95.81 84 GLU A CA 1
ATOM 667 C C . GLU A 1 84 ? 23.029 -8.185 -29.452 1.00 95.81 84 GLU A C 1
ATOM 669 O O . GLU A 1 84 ? 23.132 -7.322 -28.577 1.00 95.81 84 GLU A O 1
ATOM 674 N N . ILE A 1 85 ? 22.584 -7.899 -30.675 1.00 95.31 85 ILE A N 1
ATOM 675 C CA . ILE A 1 85 ? 21.994 -6.611 -31.043 1.00 95.31 85 ILE A CA 1
ATOM 676 C C . ILE A 1 85 ? 20.553 -6.882 -31.442 1.00 95.31 85 ILE A C 1
ATOM 678 O O . ILE A 1 85 ? 20.297 -7.600 -32.407 1.00 95.31 85 ILE A O 1
ATOM 682 N N . ALA A 1 86 ? 19.608 -6.289 -30.723 1.00 94.06 86 ALA A N 1
ATOM 683 C CA . ALA A 1 86 ? 18.190 -6.434 -31.002 1.00 94.06 86 ALA A CA 1
ATOM 684 C C . ALA A 1 86 ? 17.491 -5.075 -30.996 1.00 94.06 86 ALA A C 1
ATOM 686 O O . ALA A 1 86 ? 17.886 -4.144 -30.294 1.00 94.06 86 ALA A O 1
ATOM 687 N N . GLN A 1 87 ? 16.444 -4.984 -31.804 1.00 92.19 87 GLN A N 1
ATOM 688 C CA . GLN A 1 87 ? 15.490 -3.892 -31.816 1.00 92.19 87 GLN A CA 1
ATOM 689 C C . GLN A 1 87 ? 14.232 -4.335 -31.078 1.00 92.19 87 GLN A C 1
ATOM 691 O O . GLN A 1 87 ? 13.740 -5.446 -31.281 1.00 92.19 87 GLN A O 1
ATOM 696 N N . PHE A 1 88 ? 13.701 -3.439 -30.256 1.00 90.75 88 PHE A N 1
ATOM 697 C CA . PHE A 1 88 ? 12.459 -3.646 -29.531 1.00 90.75 88 PHE A CA 1
ATOM 698 C C . PHE A 1 88 ? 11.497 -2.526 -29.902 1.00 90.75 88 PHE A C 1
ATOM 700 O O . PHE A 1 88 ? 11.828 -1.351 -29.753 1.00 90.75 88 PHE A O 1
ATOM 707 N N . LEU A 1 89 ? 10.330 -2.896 -30.419 1.00 87.69 89 LEU A N 1
ATOM 708 C CA . LEU A 1 89 ? 9.202 -1.990 -30.560 1.00 87.69 89 LEU A CA 1
ATOM 709 C C . LEU A 1 89 ? 8.326 -2.186 -29.330 1.00 87.69 89 LEU A C 1
ATOM 711 O O . LEU A 1 89 ? 7.696 -3.231 -29.176 1.00 87.69 89 LEU A O 1
ATOM 715 N N . CYS A 1 90 ? 8.335 -1.201 -28.445 1.00 81.38 90 CYS A N 1
ATOM 716 C CA . CYS A 1 90 ? 7.515 -1.219 -27.249 1.00 81.38 90 CYS A CA 1
ATOM 717 C C . CYS A 1 90 ? 6.252 -0.411 -27.543 1.00 81.38 90 CYS A C 1
ATOM 719 O O . CYS A 1 90 ? 6.268 0.813 -27.430 1.00 81.38 90 CYS A O 1
ATOM 721 N N . ASP A 1 91 ? 5.173 -1.095 -27.921 1.00 70.56 91 ASP A N 1
ATOM 722 C CA . ASP A 1 91 ? 3.829 -0.514 -27.933 1.00 70.56 91 ASP A CA 1
ATOM 723 C C . ASP A 1 91 ? 3.290 -0.600 -26.504 1.00 70.56 91 ASP A C 1
ATOM 725 O O . ASP A 1 91 ? 2.362 -1.338 -26.169 1.0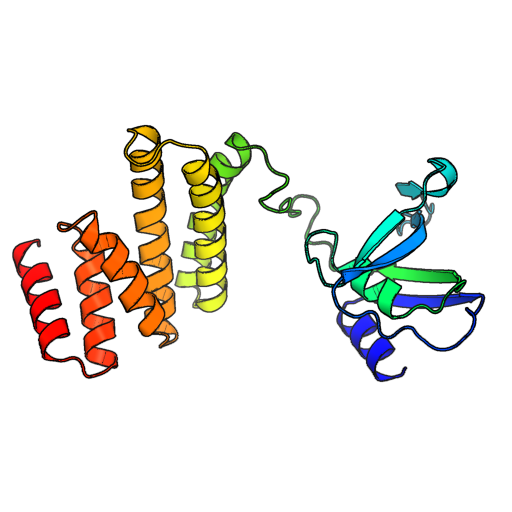0 70.56 91 ASP A O 1
ATOM 729 N N . ILE A 1 92 ? 4.000 0.083 -25.602 1.00 59.12 92 ILE A N 1
ATOM 730 C CA . ILE A 1 92 ? 3.509 0.281 -24.249 1.00 59.12 92 ILE A CA 1
ATOM 731 C C . ILE A 1 92 ? 2.217 1.051 -24.457 1.00 59.12 92 ILE A C 1
ATOM 733 O O . ILE A 1 92 ? 2.234 2.062 -25.158 1.00 59.12 92 ILE A O 1
ATOM 737 N N . LYS A 1 93 ? 1.106 0.594 -23.874 1.00 51.69 93 LYS A N 1
ATOM 738 C CA . LYS A 1 93 ? -0.077 1.442 -23.739 1.00 51.69 93 LYS A CA 1
ATOM 739 C C . LYS A 1 93 ? 0.377 2.697 -23.005 1.00 51.69 93 LYS A C 1
ATOM 741 O O . LYS A 1 93 ? 0.490 2.696 -21.783 1.00 51.69 93 LYS A O 1
ATOM 746 N N . VAL A 1 94 ? 0.730 3.725 -23.771 1.00 47.53 94 VAL A N 1
ATOM 747 C CA . VAL A 1 94 ? 1.060 5.040 -23.260 1.00 47.53 94 VAL A CA 1
ATOM 748 C C . VAL A 1 94 ? -0.265 5.527 -22.723 1.00 47.53 94 VAL A C 1
ATOM 750 O O . VAL A 1 94 ? -1.144 5.947 -23.475 1.00 47.53 94 VAL A O 1
ATOM 753 N N . GLU A 1 95 ? -0.456 5.362 -21.419 1.00 43.94 95 GLU A N 1
ATOM 754 C CA . GLU A 1 95 ? -1.472 6.136 -20.743 1.00 43.94 95 GLU A CA 1
ATOM 755 C C . GLU A 1 95 ? -1.224 7.606 -21.111 1.00 43.94 95 GLU A C 1
ATOM 757 O O . GLU A 1 95 ? -0.077 8.044 -21.240 1.00 43.94 95 GLU A O 1
ATOM 762 N N . SER A 1 96 ? -2.315 8.309 -21.409 1.00 36.84 96 SER A N 1
ATOM 763 C CA . SER A 1 96 ? -2.348 9.624 -22.048 1.00 36.84 96 SER A CA 1
ATOM 764 C C . SER A 1 96 ? -1.221 10.565 -21.586 1.00 36.84 96 SER A C 1
ATOM 766 O O . SER A 1 96 ? -0.931 10.612 -20.392 1.00 36.84 96 SER A O 1
ATOM 768 N N . PRO A 1 97 ? -0.626 11.385 -22.476 1.00 34.22 97 PRO A N 1
ATOM 769 C CA . PRO A 1 97 ? 0.385 12.369 -22.085 1.00 34.22 97 PRO A CA 1
ATOM 770 C C . PRO A 1 97 ? -0.064 13.167 -20.846 1.00 34.22 97 PRO A C 1
ATOM 772 O O . PRO A 1 97 ? -1.052 13.896 -20.905 1.00 34.22 97 PRO A O 1
ATOM 775 N N . GLY A 1 98 ? 0.624 12.975 -19.712 1.00 43.66 98 GLY A N 1
ATOM 776 C CA . GLY A 1 98 ? 0.246 13.539 -18.406 1.00 43.66 98 GLY A CA 1
ATOM 777 C C . GLY A 1 98 ? -0.135 12.530 -17.310 1.00 43.66 98 GLY A C 1
ATOM 778 O O . GLY A 1 98 ? -0.295 12.941 -16.165 1.00 43.66 98 GLY A O 1
ATOM 779 N N . THR A 1 99 ? -0.237 11.231 -17.604 1.00 40.03 99 THR A N 1
ATOM 780 C CA . THR A 1 99 ? -0.528 10.187 -16.596 1.00 40.03 99 THR A CA 1
ATOM 781 C C . THR A 1 99 ? 0.712 9.467 -16.058 1.00 40.03 99 THR A C 1
ATOM 783 O O . THR A 1 99 ? 0.581 8.639 -15.161 1.00 40.03 99 THR A O 1
ATOM 786 N N . TYR A 1 100 ? 1.920 9.788 -16.544 1.00 40.25 100 TYR A N 1
ATOM 787 C CA . TYR A 1 100 ? 3.165 9.278 -15.960 1.00 40.25 100 TYR A CA 1
ATOM 788 C C . TYR A 1 100 ? 3.312 9.797 -14.523 1.00 40.25 100 TYR A C 1
ATOM 790 O O . TYR A 1 100 ? 3.775 10.913 -14.283 1.00 40.25 100 TYR A O 1
ATOM 798 N N . GLN A 1 101 ? 2.889 8.984 -13.558 1.00 41.00 101 GLN A N 1
ATOM 799 C CA . GLN A 1 101 ? 3.215 9.166 -12.153 1.00 41.00 101 GLN A CA 1
ATOM 800 C C . GLN A 1 101 ? 4.686 8.773 -12.013 1.00 41.00 101 GLN A C 1
ATOM 802 O O . GLN A 1 101 ? 5.023 7.595 -12.111 1.00 41.00 101 GLN A O 1
ATOM 807 N N . GLN A 1 102 ? 5.572 9.761 -11.853 1.00 40.22 102 GLN A N 1
ATOM 808 C CA . GLN A 1 102 ? 6.943 9.484 -11.437 1.00 40.22 102 GLN A CA 1
ATOM 809 C C . GLN A 1 102 ? 6.911 8.565 -10.219 1.00 40.22 102 GLN A C 1
ATOM 811 O O . GLN A 1 102 ? 6.115 8.779 -9.303 1.00 40.22 102 GLN A O 1
ATOM 816 N N . ASP A 1 103 ? 7.782 7.560 -10.216 1.00 44.44 103 ASP A N 1
ATOM 817 C CA . ASP A 1 103 ? 7.894 6.655 -9.089 1.00 44.44 103 ASP A CA 1
ATOM 818 C C . ASP A 1 103 ? 8.023 7.453 -7.772 1.00 44.44 103 ASP A C 1
ATOM 820 O O . ASP A 1 103 ? 8.791 8.424 -7.727 1.00 44.44 103 ASP A O 1
ATOM 824 N N . PRO A 1 104 ? 7.334 7.068 -6.678 1.00 43.44 104 PRO A N 1
ATOM 825 C CA . PRO A 1 104 ? 7.296 7.834 -5.426 1.00 43.44 104 PRO A CA 1
ATOM 826 C C . PRO A 1 104 ? 8.663 8.148 -4.791 1.00 43.44 104 PRO A C 1
ATOM 828 O O . PRO A 1 104 ? 8.744 8.932 -3.846 1.00 43.44 104 PRO A O 1
ATOM 831 N N . TRP A 1 105 ? 9.757 7.543 -5.265 1.00 45.53 105 TRP A N 1
ATOM 832 C CA . TRP A 1 105 ? 11.131 7.846 -4.848 1.00 45.53 105 TRP A CA 1
ATOM 833 C C . TRP A 1 105 ? 11.808 8.972 -5.648 1.00 45.53 105 TRP A C 1
ATOM 835 O O . TRP A 1 105 ? 12.815 9.496 -5.179 1.00 45.53 105 TRP A O 1
ATOM 845 N N . ALA A 1 106 ? 11.285 9.343 -6.821 1.00 44.72 106 ALA A N 1
ATOM 846 C CA . ALA A 1 106 ? 11.830 10.387 -7.695 1.00 44.72 106 ALA A CA 1
ATOM 847 C C . ALA A 1 106 ? 11.172 11.765 -7.495 1.00 44.72 106 ALA A C 1
ATOM 849 O O . ALA A 1 106 ? 11.721 12.767 -7.947 1.00 44.72 106 ALA A O 1
ATOM 850 N N . MET A 1 107 ? 10.030 11.817 -6.802 1.00 58.97 107 MET A N 1
ATOM 851 C CA . MET A 1 107 ? 9.338 13.061 -6.458 1.00 58.97 107 MET A CA 1
ATOM 852 C C . MET A 1 107 ? 9.989 13.741 -5.247 1.00 58.97 107 MET A C 1
ATOM 854 O O . MET A 1 107 ? 10.427 13.073 -4.302 1.00 58.97 107 MET A O 1
ATOM 858 N N . THR A 1 108 ? 10.011 15.071 -5.246 1.00 74.94 108 THR A N 1
ATOM 859 C CA . THR A 1 108 ? 10.375 15.875 -4.070 1.00 74.94 108 THR A CA 1
ATOM 860 C C . THR A 1 108 ? 9.380 15.659 -2.928 1.00 74.94 108 THR A C 1
ATOM 862 O O . THR A 1 108 ? 8.252 15.206 -3.130 1.00 74.94 108 THR A O 1
ATOM 865 N N . ASP A 1 109 ? 9.782 15.986 -1.701 1.00 75.62 109 ASP A N 1
ATOM 866 C CA . ASP A 1 109 ? 8.919 15.818 -0.525 1.00 75.62 109 ASP A CA 1
ATOM 867 C C . ASP A 1 109 ? 7.614 16.631 -0.637 1.00 75.62 109 ASP A C 1
ATOM 869 O O . ASP A 1 109 ? 6.539 16.153 -0.268 1.00 75.62 109 ASP A O 1
ATOM 873 N N . GLU A 1 110 ? 7.683 17.816 -1.245 1.00 76.69 110 GLU A N 1
ATOM 874 C CA . GLU A 1 110 ? 6.525 18.676 -1.506 1.00 76.69 110 GLU A CA 1
ATOM 875 C C . GLU A 1 110 ? 5.593 18.118 -2.582 1.00 76.69 110 GLU A C 1
ATOM 877 O O . GLU A 1 110 ? 4.371 18.227 -2.465 1.00 76.69 110 GLU A O 1
ATOM 882 N N . GLU A 1 111 ? 6.140 17.488 -3.619 1.00 76.25 111 GLU A N 1
ATOM 883 C CA . GLU A 1 111 ? 5.338 16.816 -4.641 1.00 76.25 111 GLU A CA 1
ATOM 884 C C . GLU A 1 111 ? 4.622 15.588 -4.070 1.00 76.25 111 GLU A C 1
ATOM 886 O O . GLU A 1 111 ? 3.437 15.394 -4.350 1.00 76.25 111 GLU A O 1
ATOM 891 N N . LYS A 1 112 ? 5.282 14.811 -3.198 1.00 74.06 112 LYS A N 1
ATOM 892 C CA . LYS A 1 112 ? 4.648 13.683 -2.493 1.00 74.06 112 LYS A CA 1
ATOM 893 C C . LYS A 1 112 ? 3.498 14.152 -1.612 1.00 74.06 112 LYS A C 1
ATOM 895 O O . LYS A 1 112 ? 2.410 13.582 -1.683 1.00 74.06 112 LYS A O 1
ATOM 900 N N . ALA A 1 113 ? 3.710 15.208 -0.825 1.00 77.38 113 ALA A N 1
ATOM 901 C CA . ALA A 1 113 ? 2.672 15.764 0.038 1.00 77.38 113 ALA A CA 1
ATOM 902 C C . ALA A 1 113 ? 1.449 16.246 -0.766 1.00 77.38 113 ALA A C 1
ATOM 904 O O . ALA A 1 113 ? 0.312 16.012 -0.359 1.00 77.38 113 ALA A O 1
ATOM 905 N N . LYS A 1 114 ? 1.663 16.855 -1.941 1.00 84.38 114 LYS A N 1
ATOM 906 C CA . LYS A 1 114 ? 0.577 17.280 -2.844 1.00 84.38 114 LYS A CA 1
ATOM 907 C C . LYS A 1 114 ? -0.109 16.116 -3.564 1.00 84.38 114 LYS A C 1
ATOM 909 O O . LYS A 1 114 ? -1.290 16.226 -3.888 1.00 84.38 114 LYS A O 1
ATOM 914 N N . ALA A 1 115 ? 0.597 15.013 -3.807 1.00 83.19 115 ALA A N 1
ATOM 915 C CA . ALA A 1 115 ? 0.044 13.832 -4.463 1.00 83.19 115 ALA A CA 1
ATOM 916 C C . ALA A 1 115 ? -0.869 13.010 -3.539 1.00 83.19 115 ALA A C 1
ATOM 918 O O . ALA A 1 115 ? -1.879 12.476 -3.998 1.00 83.19 115 ALA A O 1
ATOM 919 N N . VAL A 1 116 ? -0.562 12.937 -2.238 1.00 90.00 116 VAL A N 1
ATOM 920 C CA . VAL A 1 116 ? -1.303 12.114 -1.261 1.00 90.00 116 VAL A CA 1
ATOM 921 C C . VAL A 1 116 ? -2.824 12.359 -1.283 1.00 90.00 116 VAL A C 1
ATOM 923 O O . VAL A 1 116 ? -3.563 11.377 -1.384 1.00 90.00 116 VAL A O 1
ATOM 926 N N . PRO A 1 117 ? -3.339 13.607 -1.267 1.00 91.38 117 PRO A N 1
ATOM 927 C CA . PRO A 1 117 ? -4.778 13.858 -1.364 1.00 91.38 117 PRO A CA 1
ATOM 928 C C . PRO A 1 117 ? -5.415 13.340 -2.659 1.00 91.38 117 PRO A C 1
ATOM 930 O O . PRO A 1 117 ? -6.539 12.842 -2.631 1.00 91.38 117 PRO A O 1
ATOM 933 N N . LEU A 1 118 ? -4.707 13.432 -3.789 1.00 89.62 118 LEU A N 1
ATOM 934 C CA . LEU A 1 118 ? -5.203 12.961 -5.086 1.00 89.62 118 LEU A CA 1
ATOM 935 C C . LEU A 1 118 ? -5.271 11.432 -5.119 1.00 89.62 118 LEU A C 1
ATOM 937 O O . LEU A 1 118 ? -6.292 10.866 -5.505 1.00 89.62 118 LEU A O 1
ATOM 941 N N . ILE A 1 119 ? -4.223 10.764 -4.628 1.00 86.69 119 ILE A N 1
ATOM 942 C CA . ILE A 1 119 ? -4.179 9.302 -4.503 1.00 86.69 119 ILE A CA 1
ATOM 943 C C . ILE A 1 119 ? -5.284 8.816 -3.551 1.00 86.69 119 ILE A C 1
ATOM 945 O O . ILE A 1 119 ? -5.959 7.825 -3.831 1.00 86.69 119 ILE A O 1
ATOM 949 N N . HIS A 1 120 ? -5.525 9.536 -2.449 1.00 92.44 120 HIS A N 1
ATOM 950 C CA . HIS A 1 120 ? -6.608 9.227 -1.512 1.00 92.44 120 HIS A CA 1
ATOM 951 C C . HIS A 1 120 ? -7.987 9.325 -2.170 1.00 92.44 120 HIS A C 1
ATOM 953 O O . HIS A 1 120 ? -8.809 8.419 -2.013 1.00 92.44 120 HIS A O 1
ATOM 959 N N . GLN A 1 121 ? -8.250 10.405 -2.912 1.00 93.38 121 GLN A N 1
ATOM 960 C CA . GLN A 1 121 ? -9.510 10.587 -3.638 1.00 93.38 121 GLN A CA 1
ATOM 961 C C . GLN A 1 121 ? -9.731 9.487 -4.677 1.00 93.38 121 GLN A C 1
ATOM 963 O O . GLN A 1 121 ? -10.839 8.956 -4.769 1.00 93.38 121 GLN A O 1
ATOM 968 N N . GLU A 1 122 ? -8.677 9.103 -5.391 1.00 90.75 122 GLU A N 1
ATOM 969 C CA . GLU A 1 122 ? -8.723 8.028 -6.375 1.00 90.75 122 GLU A CA 1
ATOM 970 C C . GLU A 1 122 ? -9.006 6.666 -5.726 1.00 90.75 122 GLU A C 1
ATOM 972 O O . GLU A 1 122 ? -9.897 5.941 -6.167 1.00 90.75 122 GLU A O 1
ATOM 977 N N . GLY A 1 123 ? -8.349 6.350 -4.605 1.00 92.69 123 GLY A N 1
ATOM 978 C CA . GLY A 1 123 ? -8.665 5.157 -3.815 1.00 92.69 123 GLY A CA 1
ATOM 979 C C . GLY A 1 123 ? -10.125 5.138 -3.344 1.00 92.69 123 GLY A C 1
ATOM 980 O O . GLY A 1 123 ? -10.799 4.110 -3.433 1.00 92.69 123 GLY A O 1
ATOM 981 N N . ASN A 1 124 ? -10.660 6.288 -2.915 1.00 95.12 124 ASN A N 1
ATOM 982 C CA . ASN A 1 124 ? -12.066 6.408 -2.517 1.00 95.12 124 ASN A CA 1
ATOM 983 C C . ASN A 1 124 ? -13.022 6.203 -3.704 1.00 95.12 124 ASN A C 1
ATOM 985 O O . ASN A 1 124 ? -14.112 5.660 -3.520 1.00 95.12 124 ASN A O 1
ATOM 989 N N . ARG A 1 125 ? -12.648 6.652 -4.908 1.00 96.12 125 ARG A N 1
ATOM 990 C CA . ARG A 1 125 ? -13.416 6.439 -6.142 1.00 96.12 125 ARG A CA 1
ATOM 991 C C . ARG A 1 125 ? -13.466 4.950 -6.488 1.00 96.12 125 ARG A C 1
ATOM 993 O O . ARG A 1 125 ? -14.559 4.392 -6.541 1.00 96.12 125 ARG A O 1
ATOM 1000 N N . LEU A 1 126 ? -12.303 4.303 -6.584 1.00 91.56 126 LEU A N 1
ATOM 1001 C CA . LEU A 1 126 ? -12.173 2.869 -6.869 1.00 91.56 126 LEU A CA 1
ATOM 1002 C C . LEU A 1 126 ? -12.931 2.005 -5.855 1.00 91.56 126 LEU A C 1
ATOM 1004 O O . LEU A 1 126 ? -13.622 1.060 -6.231 1.00 91.56 126 LEU A O 1
ATOM 1008 N N . TYR A 1 127 ? -12.871 2.358 -4.566 1.00 96.06 127 TYR A N 1
ATOM 1009 C CA . TYR A 1 127 ? -13.602 1.634 -3.526 1.00 96.06 127 TYR A CA 1
ATOM 1010 C C . TYR A 1 127 ? -15.122 1.694 -3.738 1.00 96.06 127 TYR A C 1
ATOM 1012 O O . TYR A 1 127 ? -15.800 0.679 -3.594 1.00 96.06 127 TYR A O 1
ATOM 1020 N N . ARG A 1 128 ? -15.669 2.864 -4.104 1.00 95.75 128 ARG A N 1
ATOM 1021 C CA . ARG A 1 128 ? -17.111 3.022 -4.381 1.00 95.75 128 ARG A CA 1
ATOM 1022 C C . ARG A 1 128 ? -17.556 2.274 -5.635 1.00 95.75 128 ARG A C 1
ATOM 1024 O O . ARG A 1 128 ? -18.698 1.834 -5.691 1.00 95.75 128 ARG A O 1
ATOM 1031 N N . GLU A 1 129 ? -16.667 2.126 -6.609 1.00 94.81 129 GLU A N 1
ATOM 1032 C CA . GLU A 1 129 ? -16.912 1.374 -7.845 1.00 94.81 129 GLU A CA 1
ATOM 1033 C C . GLU A 1 129 ? -16.768 -0.148 -7.660 1.00 94.81 129 GLU A C 1
ATOM 1035 O O . GLU A 1 129 ? -17.069 -0.910 -8.572 1.00 94.81 129 GLU A O 1
ATOM 1040 N N . GL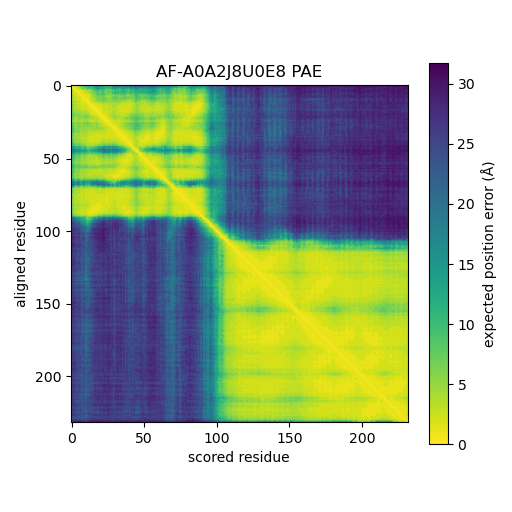Y A 1 130 ? -16.341 -0.611 -6.479 1.00 92.06 130 GLY A N 1
ATOM 1041 C CA . GLY A 1 130 ? -16.164 -2.033 -6.171 1.00 92.06 130 GLY A CA 1
ATOM 1042 C C . GLY A 1 130 ? -14.785 -2.592 -6.535 1.00 92.06 130 GLY A C 1
ATOM 1043 O O . GLY A 1 130 ? -14.512 -3.764 -6.274 1.00 92.06 130 GLY A O 1
ATOM 1044 N N . HIS A 1 131 ? -13.875 -1.762 -7.050 1.00 93.94 131 HIS A N 1
ATOM 1045 C CA . HIS A 1 131 ? -12.483 -2.114 -7.345 1.00 93.94 131 HIS A CA 1
ATOM 1046 C C . HIS A 1 131 ? -11.630 -2.134 -6.064 1.00 93.94 131 HIS A C 1
ATOM 1048 O O . HIS A 1 131 ? -10.678 -1.372 -5.894 1.00 93.94 131 HIS A O 1
ATOM 1054 N N . VAL A 1 132 ? -11.981 -3.009 -5.118 1.00 93.69 132 VAL A N 1
ATOM 1055 C CA . VAL A 1 132 ? -11.437 -2.999 -3.746 1.00 93.69 132 VAL A CA 1
ATOM 1056 C C . VAL A 1 132 ? -9.927 -3.249 -3.702 1.00 93.69 132 VAL A C 1
ATOM 1058 O O . VAL A 1 132 ? -9.222 -2.595 -2.934 1.00 93.69 132 VAL A O 1
ATOM 1061 N N . LYS A 1 133 ? -9.406 -4.166 -4.528 1.00 90.06 133 LYS A N 1
ATOM 1062 C CA . LYS A 1 133 ? -7.963 -4.470 -4.568 1.00 90.06 133 LYS A CA 1
ATOM 1063 C C . LYS A 1 133 ? -7.145 -3.291 -5.100 1.00 90.06 133 LYS A C 1
ATOM 1065 O O . LYS A 1 133 ? -6.091 -2.977 -4.556 1.00 90.06 133 LYS A O 1
ATOM 1070 N N . GLU A 1 134 ? -7.655 -2.614 -6.123 1.00 86.38 134 GLU A N 1
ATOM 1071 C CA . GLU A 1 134 ? -7.017 -1.429 -6.705 1.00 86.38 134 GLU A CA 1
ATOM 1072 C C . GLU A 1 134 ? -7.084 -0.243 -5.733 1.00 86.38 134 GLU A C 1
ATOM 1074 O O . GLU A 1 134 ? -6.090 0.453 -5.533 1.00 86.38 134 GLU A O 1
ATOM 1079 N N . ALA A 1 135 ? -8.216 -0.066 -5.041 1.00 92.38 135 ALA A N 1
ATOM 1080 C CA . ALA A 1 135 ? -8.350 0.921 -3.973 1.00 92.38 135 ALA A CA 1
ATOM 1081 C C . ALA A 1 135 ? -7.334 0.686 -2.843 1.00 92.38 135 ALA A C 1
ATOM 1083 O O . ALA A 1 135 ? -6.685 1.631 -2.392 1.00 92.38 135 ALA A O 1
ATOM 1084 N N . ALA A 1 136 ? -7.152 -0.571 -2.419 1.00 92.50 136 ALA A N 1
ATOM 1085 C CA . ALA A 1 136 ? -6.157 -0.939 -1.414 1.00 92.50 136 ALA A CA 1
ATOM 1086 C C . ALA A 1 136 ? -4.735 -0.559 -1.853 1.00 92.50 136 ALA A C 1
ATOM 1088 O O . ALA A 1 136 ? -3.995 0.016 -1.054 1.00 92.50 136 ALA A O 1
ATOM 1089 N N . ALA A 1 137 ? -4.380 -0.811 -3.119 1.00 89.19 137 ALA A N 1
ATOM 1090 C CA . ALA A 1 137 ? -3.090 -0.409 -3.675 1.00 89.19 137 ALA A CA 1
ATOM 1091 C C . ALA A 1 137 ? -2.894 1.116 -3.607 1.00 89.19 137 ALA A C 1
ATOM 1093 O O . ALA A 1 137 ? -1.871 1.576 -3.107 1.00 89.19 137 ALA A O 1
ATOM 1094 N N . LYS A 1 138 ? -3.908 1.912 -3.980 1.00 90.50 138 LYS A N 1
ATOM 1095 C CA . LYS A 1 138 ? -3.828 3.382 -3.883 1.00 90.50 138 LYS A CA 1
ATOM 1096 C C . LYS A 1 138 ? -3.648 3.875 -2.448 1.00 90.50 138 LYS A C 1
ATOM 1098 O O . LYS A 1 138 ? -2.816 4.745 -2.201 1.00 90.50 138 LYS A O 1
ATOM 1103 N N . TYR A 1 139 ? -4.385 3.326 -1.480 1.00 93.44 139 TYR A N 1
ATOM 1104 C CA . TYR A 1 139 ? -4.174 3.707 -0.079 1.00 93.44 139 TYR A CA 1
ATOM 1105 C C . TYR A 1 139 ? -2.769 3.333 0.403 1.00 93.44 139 TYR A C 1
ATOM 1107 O O . TYR A 1 139 ? -2.147 4.124 1.110 1.00 93.44 139 TYR A O 1
ATOM 1115 N N . TYR A 1 140 ? -2.255 2.171 -0.007 1.00 90.94 140 TYR A N 1
ATOM 1116 C CA . TYR A 1 140 ? -0.899 1.740 0.321 1.00 90.94 140 TYR A CA 1
ATOM 1117 C C . TYR A 1 140 ? 0.163 2.693 -0.247 1.00 90.94 140 TYR A C 1
ATOM 1119 O O . TYR A 1 140 ? 1.054 3.111 0.494 1.00 90.94 140 TYR A O 1
ATOM 1127 N N . ASP A 1 141 ? 0.022 3.119 -1.505 1.00 86.56 141 ASP A N 1
ATOM 1128 C CA . ASP A 1 141 ? 0.916 4.097 -2.139 1.00 86.56 141 ASP A CA 1
ATOM 1129 C C . ASP A 1 141 ? 0.931 5.427 -1.367 1.00 86.56 141 ASP A C 1
ATOM 1131 O O . ASP A 1 141 ? 1.994 5.966 -1.050 1.00 86.56 141 ASP A O 1
ATOM 1135 N N . ALA A 1 142 ? -0.247 5.934 -0.983 1.00 90.00 142 ALA A N 1
ATOM 1136 C CA . ALA A 1 142 ? -0.364 7.164 -0.199 1.00 90.00 142 ALA A CA 1
ATOM 1137 C C . ALA A 1 142 ? 0.290 7.037 1.193 1.00 90.00 142 ALA A C 1
ATOM 1139 O O . ALA A 1 142 ? 0.996 7.947 1.638 1.00 90.00 142 ALA A O 1
ATOM 1140 N N . ILE A 1 143 ? 0.103 5.897 1.868 1.00 90.19 143 ILE A N 1
ATOM 1141 C CA . ILE A 1 143 ? 0.744 5.599 3.157 1.00 90.19 143 ILE A CA 1
ATOM 1142 C C . ILE A 1 143 ? 2.265 5.536 2.995 1.00 90.19 143 ILE A C 1
ATOM 1144 O O . ILE A 1 143 ? 2.984 6.081 3.830 1.00 90.19 143 ILE A O 1
ATOM 1148 N N . ALA A 1 144 ? 2.766 4.903 1.933 1.00 87.75 144 ALA A N 1
ATOM 1149 C CA . ALA A 1 144 ? 4.195 4.806 1.661 1.00 87.75 144 ALA A CA 1
ATOM 1150 C C . ALA A 1 144 ? 4.823 6.191 1.439 1.00 87.75 144 ALA A C 1
ATOM 1152 O O . ALA A 1 144 ? 5.894 6.471 1.981 1.00 87.75 144 ALA A O 1
ATOM 1153 N N . CYS A 1 145 ? 4.145 7.086 0.713 1.00 86.00 145 CYS A N 1
ATOM 1154 C CA . CYS A 1 145 ? 4.575 8.477 0.552 1.00 86.00 145 CYS A CA 1
ATOM 1155 C C . CYS A 1 145 ? 4.734 9.183 1.905 1.00 86.00 145 CYS A C 1
ATOM 1157 O O . CYS A 1 145 ? 5.802 9.727 2.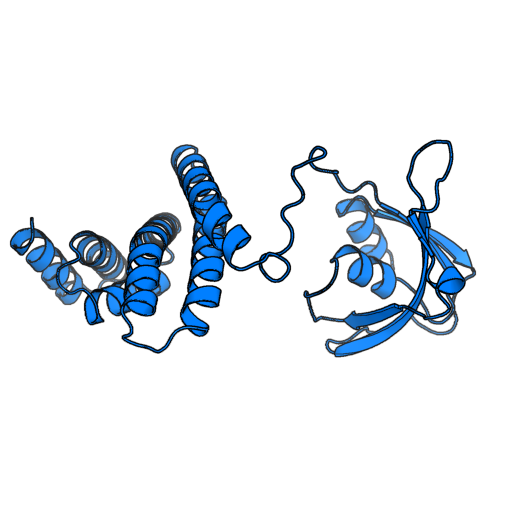185 1.00 86.00 145 CYS A O 1
ATOM 1159 N N . LEU A 1 146 ? 3.713 9.125 2.765 1.00 90.12 146 LEU A N 1
ATOM 1160 C CA . LEU A 1 146 ? 3.756 9.778 4.076 1.00 90.12 146 LEU A CA 1
ATOM 1161 C C . LEU A 1 146 ? 4.761 9.128 5.034 1.00 90.12 146 LEU A C 1
ATOM 1163 O O . LEU A 1 146 ? 5.464 9.842 5.742 1.00 90.12 146 LEU A O 1
ATOM 1167 N N . LYS A 1 147 ? 4.890 7.796 5.037 1.00 89.38 147 LYS A N 1
ATOM 1168 C CA . LYS A 1 147 ? 5.890 7.098 5.862 1.00 89.38 147 LYS A CA 1
ATOM 1169 C C . LYS A 1 147 ? 7.314 7.471 5.470 1.00 89.38 147 LYS A C 1
ATOM 1171 O O . LYS A 1 147 ? 8.148 7.665 6.346 1.00 89.38 147 LYS A O 1
ATOM 1176 N N . ASN A 1 148 ? 7.587 7.623 4.174 1.00 86.88 148 ASN A N 1
ATOM 1177 C CA . ASN A 1 148 ? 8.893 8.083 3.704 1.00 86.88 148 ASN A CA 1
ATOM 1178 C C . ASN A 1 148 ? 9.231 9.496 4.206 1.00 86.88 148 ASN A C 1
ATOM 1180 O O . ASN A 1 148 ? 10.393 9.762 4.501 1.00 86.88 148 ASN A O 1
ATOM 1184 N N . LEU A 1 149 ? 8.238 10.387 4.312 1.00 86.94 149 LEU A N 1
ATOM 1185 C CA . LEU A 1 149 ? 8.416 11.707 4.926 1.00 86.94 149 LEU A CA 1
ATOM 1186 C C . LEU A 1 149 ? 8.632 11.574 6.438 1.00 86.94 149 LEU A C 1
ATOM 1188 O O . LEU A 1 149 ? 9.594 12.107 6.973 1.00 86.94 149 LEU A O 1
ATOM 1192 N N . GLN A 1 150 ? 7.798 10.776 7.106 1.00 89.44 150 GLN A N 1
ATOM 1193 C CA . GLN A 1 150 ? 7.842 10.566 8.553 1.00 89.44 150 GLN A CA 1
ATOM 1194 C C . GLN A 1 150 ? 9.186 9.988 9.025 1.00 89.44 150 GLN A C 1
ATOM 1196 O O . GLN A 1 150 ? 9.655 10.334 10.102 1.00 89.44 150 GLN A O 1
ATOM 1201 N N . MET A 1 151 ? 9.836 9.142 8.219 1.00 86.94 151 MET A N 1
ATOM 1202 C CA . MET A 1 151 ? 11.165 8.588 8.515 1.00 86.94 151 MET A CA 1
ATOM 1203 C C . MET A 1 151 ? 12.287 9.637 8.562 1.00 86.94 151 MET A C 1
ATOM 1205 O O . MET A 1 151 ? 13.360 9.338 9.085 1.00 86.94 151 MET A O 1
ATOM 1209 N N . LYS A 1 152 ? 12.071 10.831 7.999 1.00 87.44 152 LYS A N 1
ATOM 1210 C CA . LYS A 1 152 ? 13.022 11.952 8.063 1.00 87.44 152 LYS A CA 1
ATOM 1211 C C . LYS A 1 152 ? 12.852 12.784 9.333 1.00 87.44 152 LYS A C 1
ATOM 1213 O O . LYS A 1 152 ? 13.773 13.506 9.703 1.00 87.44 152 LYS A O 1
ATOM 1218 N N . GLU A 1 153 ? 11.706 12.649 9.993 1.00 89.56 153 GLU A N 1
ATOM 1219 C CA . GLU A 1 153 ? 11.361 13.384 11.202 1.00 89.56 153 GLU A CA 1
ATOM 1220 C C . GLU A 1 153 ? 11.756 12.613 12.463 1.00 89.56 153 GLU A C 1
ATOM 1222 O O . GLU A 1 153 ? 11.826 11.379 12.488 1.00 89.56 153 GLU A O 1
ATOM 1227 N N . GLN A 1 154 ? 11.993 13.346 13.550 1.00 87.44 154 GLN A N 1
ATOM 1228 C CA . GLN A 1 154 ? 12.299 12.735 14.837 1.00 87.44 154 GLN A CA 1
ATOM 1229 C C . GLN A 1 154 ? 11.037 12.078 15.425 1.00 87.44 154 GLN A C 1
ATOM 1231 O O . GLN A 1 154 ? 10.019 12.756 15.573 1.00 87.44 154 GLN A O 1
ATOM 1236 N N . PRO A 1 155 ? 11.084 10.794 15.837 1.00 89.62 155 PRO A N 1
ATOM 1237 C CA . PRO A 1 155 ? 9.946 10.145 16.480 1.00 89.62 155 PRO A CA 1
ATOM 1238 C C . PRO A 1 155 ? 9.432 10.946 17.680 1.00 89.62 155 PRO A C 1
ATOM 1240 O O . PRO A 1 155 ? 10.189 11.255 18.602 1.00 89.62 155 PRO A O 1
ATOM 1243 N N . GLY A 1 156 ? 8.140 11.275 17.658 1.00 87.88 156 GLY A N 1
ATOM 1244 C CA . GLY A 1 156 ? 7.480 12.069 18.697 1.00 87.88 156 GLY A CA 1
ATOM 1245 C C . GLY A 1 156 ? 7.570 13.590 18.524 1.00 87.88 156 GLY A C 1
ATOM 1246 O O . GLY A 1 156 ? 6.991 14.303 19.343 1.00 87.88 156 GLY A O 1
ATOM 1247 N N . SER A 1 157 ? 8.239 14.107 17.484 1.00 93.50 157 SER A N 1
ATOM 1248 C CA . SER A 1 157 ? 8.150 15.535 17.154 1.00 93.50 157 SER A CA 1
ATOM 1249 C C . SER A 1 157 ? 6.732 15.910 16.689 1.00 93.50 157 SER A C 1
ATOM 1251 O O . SER A 1 157 ? 5.991 15.039 16.213 1.00 93.50 157 SER A O 1
ATOM 1253 N N . PRO A 1 158 ? 6.327 17.190 16.795 1.00 94.44 158 PRO A N 1
ATOM 1254 C CA . PRO A 1 158 ? 5.038 17.650 16.281 1.00 94.44 158 PRO A CA 1
ATOM 1255 C C . PRO A 1 158 ? 4.810 17.290 14.804 1.00 94.44 158 PRO A C 1
ATOM 1257 O O . PRO A 1 158 ? 3.720 16.852 14.442 1.00 94.44 158 PRO A O 1
ATOM 1260 N N . GLU A 1 159 ? 5.844 17.400 13.972 1.00 93.12 159 GLU A N 1
ATOM 1261 C CA . GLU A 1 159 ? 5.817 17.089 12.538 1.00 93.12 159 GLU A CA 1
ATOM 1262 C C . GLU A 1 159 ? 5.631 15.584 12.299 1.00 93.12 159 GLU A C 1
ATOM 1264 O O . GLU A 1 159 ? 4.805 15.174 11.479 1.00 93.12 159 GLU A O 1
ATOM 1269 N N . TRP A 1 160 ? 6.335 14.746 13.070 1.00 93.12 160 TRP A N 1
ATOM 1270 C CA . TRP A 1 160 ? 6.192 13.291 13.012 1.00 93.12 160 TRP A CA 1
ATOM 1271 C C . TRP A 1 160 ? 4.771 12.850 13.378 1.00 93.12 160 TRP A C 1
ATOM 1273 O O . TRP A 1 160 ? 4.182 12.009 12.690 1.00 93.12 160 TRP A O 1
ATOM 1283 N N . ILE A 1 161 ? 4.208 13.437 14.441 1.00 92.81 161 ILE A N 1
ATOM 1284 C CA . ILE A 1 161 ? 2.842 13.155 14.906 1.00 92.81 161 ILE A CA 1
ATOM 1285 C C . ILE A 1 161 ? 1.823 13.637 13.871 1.00 92.81 161 ILE A C 1
ATOM 1287 O O . ILE A 1 161 ? 0.867 12.920 13.581 1.00 92.81 161 ILE A O 1
ATOM 1291 N N . GLN A 1 162 ? 2.033 14.809 13.270 1.00 93.62 162 GLN A N 1
ATOM 1292 C CA . GLN A 1 162 ? 1.156 15.336 12.226 1.00 93.62 162 GLN A CA 1
ATOM 1293 C C . GLN A 1 162 ? 1.108 14.409 11.002 1.00 93.62 162 GLN A C 1
ATOM 1295 O O . GLN A 1 162 ? 0.028 14.151 10.466 1.00 93.62 162 GLN A O 1
ATOM 1300 N N . LEU A 1 163 ? 2.254 13.873 10.572 1.00 93.12 163 LEU A N 1
ATOM 1301 C CA . LEU A 1 163 ? 2.310 12.882 9.494 1.00 93.12 163 LEU A CA 1
ATOM 1302 C C . LEU A 1 163 ? 1.610 11.574 9.889 1.00 93.12 163 LEU A C 1
ATOM 1304 O O . LEU A 1 163 ? 0.870 11.010 9.084 1.00 93.12 163 LEU A O 1
ATOM 1308 N N . ASP A 1 164 ? 1.767 11.119 11.134 1.00 93.75 164 ASP A N 1
ATOM 1309 C CA . ASP A 1 164 ? 1.095 9.914 11.639 1.00 93.75 164 ASP A CA 1
ATOM 1310 C C . ASP A 1 164 ? -0.439 10.065 11.664 1.00 93.75 164 ASP A C 1
ATOM 1312 O O . ASP A 1 164 ? -1.186 9.162 11.263 1.00 93.75 164 ASP A O 1
ATOM 1316 N N . GLN A 1 165 ? -0.922 11.250 12.042 1.00 94.06 165 GLN A N 1
ATOM 1317 C CA . GLN A 1 165 ? -2.340 11.608 11.993 1.00 94.06 165 GLN A CA 1
ATOM 1318 C C . GLN A 1 165 ? -2.885 11.642 10.559 1.00 94.06 165 GLN A C 1
ATOM 1320 O O . GLN A 1 165 ? -4.041 11.280 10.347 1.00 94.06 165 GLN A O 1
ATOM 1325 N N . GLN A 1 166 ? -2.068 12.009 9.564 1.00 94.69 166 GLN A N 1
ATOM 1326 C CA . GLN A 1 166 ? -2.444 11.920 8.146 1.00 94.69 166 GLN A CA 1
ATOM 1327 C C . GLN A 1 166 ? -2.430 10.476 7.617 1.00 94.69 166 GLN A C 1
ATOM 1329 O O . GLN A 1 166 ? -3.279 10.110 6.803 1.00 94.69 166 GLN A O 1
ATOM 1334 N N . ILE A 1 167 ? -1.509 9.633 8.096 1.00 95.06 167 ILE A N 1
ATOM 1335 C CA . ILE A 1 167 ? -1.431 8.208 7.730 1.00 95.06 167 ILE A CA 1
ATOM 1336 C C . ILE A 1 167 ? -2.650 7.440 8.250 1.00 95.06 167 ILE A C 1
ATOM 1338 O O . ILE A 1 167 ? -3.197 6.591 7.546 1.00 95.06 167 ILE A O 1
ATOM 1342 N N . THR A 1 168 ? -3.093 7.736 9.471 1.00 96.50 168 THR A N 1
ATOM 1343 C CA . THR A 1 168 ? -4.165 7.006 10.164 1.00 96.50 168 THR A CA 1
ATOM 1344 C C . THR A 1 168 ? -5.458 6.830 9.342 1.00 96.50 168 THR A C 1
ATOM 1346 O O . THR A 1 168 ? -5.903 5.688 9.197 1.00 96.50 168 THR A O 1
ATOM 1349 N N . PRO A 1 169 ? -6.083 7.870 8.751 1.00 96.75 169 PRO A N 1
ATOM 1350 C CA . PRO A 1 169 ? -7.290 7.697 7.936 1.00 96.75 169 PRO A CA 1
ATOM 1351 C C . PRO A 1 169 ? -7.057 6.862 6.668 1.00 96.75 169 PRO A C 1
ATOM 1353 O O . PRO A 1 169 ? -7.934 6.086 6.286 1.00 96.75 169 PRO A O 1
ATOM 1356 N N . LEU A 1 170 ? -5.883 6.972 6.035 1.00 97.25 170 LEU A N 1
ATOM 1357 C CA . LEU A 1 170 ? -5.522 6.153 4.873 1.00 97.25 170 LEU A CA 1
ATOM 1358 C C . LEU A 1 170 ? -5.379 4.682 5.267 1.00 97.25 170 LEU A C 1
ATOM 1360 O O . LEU A 1 170 ? -5.906 3.802 4.588 1.00 97.25 170 LEU A O 1
ATOM 1364 N N . LEU A 1 171 ? -4.730 4.421 6.403 1.00 97.12 171 LEU A N 1
ATOM 1365 C CA . LEU A 1 171 ? -4.554 3.077 6.938 1.00 97.12 171 LEU A CA 1
ATOM 1366 C C . LEU A 1 171 ? -5.895 2.451 7.341 1.00 97.12 171 LEU A C 1
ATOM 1368 O O . LEU A 1 171 ? -6.138 1.284 7.053 1.00 97.12 171 LEU A O 1
ATOM 1372 N N . LEU A 1 172 ? -6.820 3.226 7.915 1.00 98.00 172 LEU A N 1
ATOM 1373 C CA . LEU A 1 172 ? -8.181 2.759 8.200 1.00 98.00 172 LEU A CA 1
ATOM 1374 C C . LEU A 1 172 ? -8.966 2.418 6.923 1.00 98.00 172 LEU A C 1
ATOM 1376 O O . LEU A 1 172 ? -9.718 1.438 6.913 1.00 98.00 172 LEU A O 1
ATOM 1380 N N . ASN A 1 173 ? -8.801 3.192 5.847 1.00 98.19 173 ASN A N 1
ATOM 1381 C CA . ASN A 1 173 ? -9.395 2.888 4.543 1.00 98.19 173 ASN A CA 1
ATOM 1382 C C . ASN A 1 173 ? -8.778 1.627 3.911 1.00 98.19 173 ASN A C 1
ATOM 1384 O O . ASN A 1 173 ? -9.502 0.792 3.366 1.00 98.19 173 ASN A O 1
ATOM 1388 N N . TYR A 1 174 ? -7.465 1.441 4.045 1.00 97.69 174 TYR A N 1
ATOM 1389 C CA . TYR A 1 174 ? -6.782 0.208 3.656 1.00 97.69 174 TYR A CA 1
ATOM 1390 C C . TYR A 1 174 ? -7.316 -1.004 4.436 1.00 97.69 174 TYR A C 1
ATOM 1392 O O . TYR A 1 174 ? -7.750 -1.980 3.826 1.00 97.69 174 TYR A O 1
ATOM 1400 N N . CYS A 1 175 ? -7.415 -0.908 5.767 1.00 98.12 175 CYS A N 1
ATOM 1401 C CA . CYS A 1 175 ? -8.016 -1.947 6.609 1.00 98.12 175 CYS A CA 1
ATOM 1402 C C . CYS A 1 175 ? -9.460 -2.259 6.200 1.00 98.12 175 CYS A C 1
ATOM 1404 O O . CYS A 1 175 ? -9.884 -3.411 6.237 1.00 98.12 175 CYS A O 1
ATOM 1406 N N . GLN A 1 176 ? -10.231 -1.252 5.778 1.00 98.19 176 GLN A N 1
ATOM 1407 C CA . GLN A 1 176 ? -11.575 -1.478 5.253 1.00 98.19 176 GLN A CA 1
ATOM 1408 C C . GLN A 1 176 ? -11.560 -2.331 3.979 1.00 98.19 176 GLN A C 1
ATOM 1410 O O . GLN A 1 176 ? -12.405 -3.211 3.839 1.00 98.19 176 GLN A O 1
ATOM 1415 N N . CYS A 1 177 ? -10.612 -2.097 3.072 1.00 97.44 177 CYS A N 1
ATOM 1416 C CA . CYS A 1 177 ? -10.457 -2.927 1.878 1.00 97.44 177 CYS A CA 1
ATOM 1417 C C . CYS A 1 177 ? -10.083 -4.362 2.254 1.00 97.44 177 CYS A C 1
ATOM 1419 O O . CYS A 1 177 ? -10.689 -5.300 1.744 1.00 97.44 177 CYS A O 1
ATOM 1421 N N . LYS A 1 178 ? -9.149 -4.526 3.198 1.00 97.31 178 LYS A N 1
ATOM 1422 C CA . LYS A 1 178 ? -8.700 -5.830 3.703 1.00 97.31 178 LYS A CA 1
ATOM 1423 C C . LYS A 1 178 ? -9.805 -6.636 4.377 1.00 97.31 178 LYS A C 1
ATOM 1425 O O . LYS A 1 178 ? -9.919 -7.827 4.115 1.00 97.31 178 LYS A O 1
ATOM 1430 N N . LEU A 1 179 ? -10.694 -5.984 5.130 1.00 97.50 179 LEU A N 1
ATOM 1431 C CA . LEU A 1 179 ? -11.908 -6.623 5.653 1.00 97.50 179 LEU A CA 1
ATOM 1432 C C . LEU A 1 179 ? -12.812 -7.170 4.539 1.00 97.50 179 LEU A C 1
ATOM 1434 O O . LEU A 1 179 ? -13.400 -8.229 4.711 1.00 97.50 179 LEU A O 1
ATOM 1438 N N . VAL A 1 180 ? -12.950 -6.448 3.422 1.00 96.69 180 VAL A N 1
ATOM 1439 C CA . VAL A 1 180 ? -13.812 -6.862 2.300 1.00 96.69 180 VAL A CA 1
ATOM 1440 C C . VAL A 1 180 ? -13.191 -8.003 1.495 1.00 96.69 180 VAL A C 1
ATOM 1442 O O . VAL A 1 180 ? -13.924 -8.848 0.996 1.00 96.69 180 VAL A O 1
ATOM 1445 N N . VAL A 1 181 ? -11.860 -8.053 1.379 1.00 94.75 181 VAL A N 1
ATOM 1446 C CA . VAL A 1 181 ? -11.151 -9.173 0.729 1.00 94.75 181 VAL A CA 1
ATOM 1447 C C . VAL A 1 181 ? -10.839 -10.332 1.683 1.00 94.75 181 VAL A C 1
ATOM 1449 O O . VAL A 1 181 ? -10.130 -11.253 1.296 1.00 94.75 181 VAL A O 1
ATOM 1452 N N . GLU A 1 182 ? -11.371 -10.288 2.908 1.00 96.12 182 GLU A N 1
ATOM 1453 C CA . GLU A 1 182 ? -11.233 -11.330 3.935 1.00 96.12 182 GLU A CA 1
ATOM 1454 C C . GLU A 1 182 ? -9.786 -11.578 4.417 1.00 96.12 182 GLU A C 1
ATOM 1456 O O . GLU A 1 182 ? -9.445 -12.641 4.933 1.00 96.12 182 GLU A O 1
ATOM 1461 N N . GLU A 1 183 ? -8.919 -10.567 4.312 1.00 94.50 183 GLU A N 1
ATOM 1462 C CA . GLU A 1 183 ? -7.531 -10.600 4.792 1.00 94.50 183 GLU A CA 1
ATOM 1463 C C . GLU A 1 183 ? -7.435 -9.994 6.204 1.00 94.50 183 GLU A C 1
ATOM 1465 O O . GLU A 1 183 ? -6.979 -8.868 6.415 1.00 94.50 183 GLU A O 1
ATOM 1470 N N . TYR A 1 184 ? -7.914 -10.742 7.198 1.00 96.00 184 TYR A N 1
ATOM 1471 C CA . TYR A 1 184 ? -8.148 -10.222 8.551 1.00 96.00 184 TYR A CA 1
ATOM 1472 C C . TYR A 1 184 ? -6.878 -9.942 9.368 1.00 96.00 184 TYR A C 1
ATOM 1474 O O . TYR A 1 184 ? -6.873 -9.010 10.169 1.00 96.00 184 TYR A O 1
ATOM 1482 N N . TYR A 1 185 ? -5.796 -10.701 9.176 1.00 94.00 185 TYR A N 1
ATOM 1483 C CA . TYR A 1 185 ? -4.580 -10.559 9.991 1.00 94.00 185 TYR A CA 1
ATOM 1484 C C . TYR A 1 185 ? -3.903 -9.192 9.822 1.00 94.00 185 TYR A C 1
ATOM 1486 O O . TYR A 1 185 ? -3.536 -8.568 10.814 1.00 94.00 185 TYR A O 1
ATOM 1494 N N . GLU A 1 186 ? -3.840 -8.665 8.594 1.00 91.50 186 GLU A N 1
ATOM 1495 C CA . GLU A 1 186 ? -3.317 -7.312 8.356 1.00 91.50 186 GLU A CA 1
ATOM 1496 C C . GLU A 1 186 ? -4.156 -6.241 9.068 1.00 91.50 186 GLU A C 1
ATOM 1498 O O . GLU A 1 186 ? -3.621 -5.260 9.588 1.00 91.50 186 GLU A O 1
ATOM 1503 N N . VAL A 1 187 ? -5.479 -6.433 9.126 1.00 97.69 187 VAL A N 1
ATOM 1504 C CA . VAL A 1 187 ? -6.389 -5.518 9.830 1.00 97.69 187 VAL A CA 1
ATOM 1505 C C . VAL A 1 187 ? -6.096 -5.522 11.327 1.00 97.69 187 VAL A C 1
ATOM 1507 O O . VAL A 1 187 ? -6.034 -4.452 11.933 1.00 97.69 187 VAL A O 1
ATOM 1510 N N . LEU A 1 188 ? -5.891 -6.703 11.917 1.00 96.94 188 LEU A N 1
ATOM 1511 C CA . LEU A 1 188 ? -5.577 -6.848 13.338 1.00 96.94 188 LEU A CA 1
ATOM 1512 C C . LEU A 1 188 ? -4.275 -6.131 13.703 1.00 96.94 188 LEU A C 1
ATOM 1514 O O . LEU A 1 188 ? -4.263 -5.350 14.659 1.00 96.94 188 LEU A O 1
ATOM 1518 N N . ASP A 1 189 ? -3.217 -6.332 12.918 1.00 95.75 189 ASP A N 1
ATOM 1519 C CA . ASP A 1 189 ? -1.907 -5.722 13.160 1.00 95.75 189 ASP A CA 1
ATOM 1520 C C . ASP A 1 189 ? -1.965 -4.196 13.032 1.00 95.75 189 ASP A C 1
ATOM 1522 O O . ASP A 1 189 ? -1.536 -3.455 13.925 1.00 95.75 189 ASP A O 1
ATOM 1526 N N . HIS A 1 190 ? -2.547 -3.700 11.938 1.00 96.38 190 HIS A N 1
ATOM 1527 C CA . HIS A 1 190 ? -2.630 -2.268 11.683 1.00 96.38 190 HIS A CA 1
ATOM 1528 C C . HIS A 1 190 ? -3.529 -1.544 12.682 1.00 96.38 190 HIS A C 1
ATOM 1530 O O . HIS A 1 190 ? -3.130 -0.506 13.214 1.00 96.38 190 HIS A O 1
ATOM 1536 N N . CYS A 1 191 ? -4.714 -2.079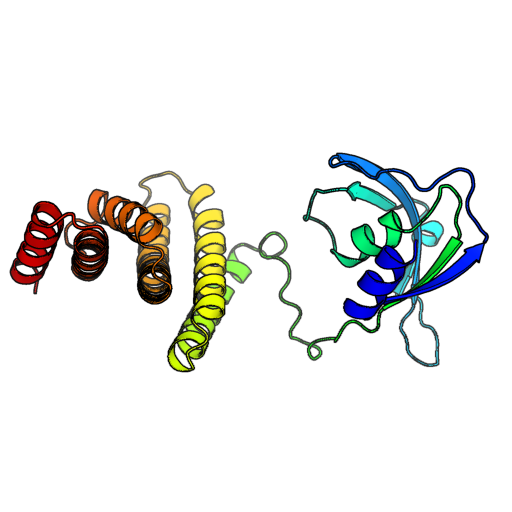 12.984 1.00 97.69 191 CYS A N 1
ATOM 1537 C CA . CYS A 1 191 ? -5.601 -1.452 13.958 1.00 97.69 191 CYS A CA 1
ATOM 1538 C C . CYS A 1 191 ? -5.020 -1.509 15.374 1.00 97.69 191 CYS A C 1
ATOM 1540 O O . CYS A 1 191 ? -5.137 -0.524 16.097 1.00 97.69 191 CYS A O 1
ATOM 1542 N N . SER A 1 192 ? -4.326 -2.585 15.755 1.00 97.19 192 SER A N 1
ATOM 1543 C CA . SER A 1 192 ? -3.635 -2.639 17.052 1.00 97.19 192 SER A CA 1
ATOM 1544 C C . SER A 1 192 ? -2.510 -1.610 17.145 1.00 97.19 192 SER A C 1
ATOM 1546 O O . SER A 1 192 ? -2.383 -0.932 18.159 1.00 97.19 192 SER A O 1
ATOM 1548 N N . SER A 1 193 ? -1.740 -1.417 16.069 1.00 95.56 193 SER A N 1
ATOM 1549 C CA . SER A 1 193 ? -0.711 -0.373 16.019 1.00 95.56 193 SER A CA 1
ATOM 1550 C C . SER A 1 193 ? -1.291 1.042 16.145 1.00 95.56 193 SER A C 1
ATOM 1552 O O . SER A 1 193 ? -0.690 1.877 16.821 1.00 95.56 193 SER A O 1
ATOM 1554 N N . ILE A 1 194 ? -2.452 1.312 15.535 1.00 96.38 194 ILE A N 1
ATOM 1555 C CA . ILE A 1 194 ? -3.167 2.589 15.698 1.00 96.38 194 ILE A CA 1
ATOM 1556 C C . ILE A 1 194 ? -3.605 2.761 17.154 1.00 96.38 194 ILE A C 1
ATOM 1558 O O . ILE A 1 194 ? -3.297 3.784 17.752 1.00 96.38 194 ILE A O 1
ATOM 1562 N N . LEU A 1 195 ? -4.267 1.758 17.732 1.00 97.12 195 LEU A N 1
ATOM 1563 C CA . LEU A 1 195 ? -4.846 1.831 19.078 1.00 97.12 195 LEU A CA 1
ATOM 1564 C C . LEU A 1 195 ? -3.798 1.910 20.193 1.00 97.12 195 LEU A C 1
ATOM 1566 O O . LEU A 1 195 ? -4.065 2.492 21.235 1.00 97.12 195 LEU A O 1
ATOM 1570 N N . ASN A 1 196 ? -2.584 1.403 19.961 1.00 95.62 196 ASN A N 1
ATOM 1571 C CA . ASN A 1 196 ? -1.460 1.602 20.881 1.00 95.62 196 ASN A CA 1
ATOM 1572 C C . ASN A 1 196 ? -1.010 3.073 20.975 1.00 95.62 196 ASN A C 1
ATOM 1574 O O . ASN A 1 196 ? -0.321 3.433 21.927 1.00 95.62 196 ASN A O 1
ATOM 1578 N N . LYS A 1 197 ? -1.340 3.902 19.975 1.00 93.56 197 LYS A N 1
ATOM 1579 C CA . LYS A 1 197 ? -0.973 5.327 19.904 1.00 93.56 197 LYS A CA 1
ATOM 1580 C C . LYS A 1 197 ? -2.167 6.253 20.146 1.00 93.56 197 LYS A C 1
ATOM 1582 O O . LYS A 1 197 ? -2.000 7.303 20.755 1.00 93.56 197 LYS A O 1
ATOM 1587 N N . TYR A 1 198 ? -3.334 5.867 19.638 1.00 94.50 198 TYR A N 1
ATOM 1588 C CA . TYR A 1 198 ? -4.575 6.638 19.622 1.00 94.50 198 TYR A CA 1
ATOM 1589 C C . TYR A 1 198 ? -5.711 5.737 20.111 1.00 94.50 198 TYR A C 1
ATOM 1591 O O . TYR A 1 198 ? -6.405 5.088 19.321 1.00 94.50 198 TYR A O 1
ATOM 1599 N N . ASP A 1 199 ? -5.840 5.642 21.430 1.00 95.25 199 ASP A N 1
ATOM 1600 C CA . ASP A 1 199 ? -6.786 4.759 22.117 1.00 95.25 199 ASP A CA 1
ATOM 1601 C C . ASP A 1 199 ? -8.231 5.279 22.110 1.00 95.25 199 ASP A C 1
ATOM 1603 O O . ASP A 1 199 ? -9.127 4.583 22.580 1.00 95.25 199 ASP A O 1
ATOM 1607 N N . ASP A 1 200 ? -8.464 6.455 21.529 1.00 95.12 200 ASP A N 1
ATOM 1608 C CA . ASP A 1 200 ? -9.759 7.092 21.286 1.00 95.12 200 ASP A CA 1
ATOM 1609 C C . ASP A 1 200 ? -10.292 6.837 19.859 1.00 95.12 200 ASP A C 1
ATOM 1611 O O . ASP A 1 200 ? -11.364 7.311 19.474 1.00 95.12 200 ASP A O 1
ATOM 1615 N N . ASN A 1 201 ? -9.570 6.062 19.038 1.00 96.38 201 ASN A N 1
ATOM 1616 C CA . ASN A 1 201 ? -9.935 5.849 17.641 1.00 96.38 201 ASN A CA 1
ATOM 1617 C C . ASN A 1 201 ? -11.057 4.806 17.468 1.00 96.38 201 ASN A C 1
ATOM 1619 O O . ASN A 1 201 ? -10.817 3.622 17.207 1.00 96.38 201 ASN A O 1
ATOM 1623 N N . VAL A 1 202 ? -12.306 5.275 17.506 1.00 97.25 202 VAL A N 1
ATOM 1624 C CA . VAL A 1 202 ? -13.527 4.456 17.353 1.00 97.25 202 VAL A CA 1
ATOM 1625 C C . VAL A 1 202 ? -13.508 3.585 16.090 1.00 97.25 202 VAL A C 1
ATOM 1627 O O . VAL A 1 202 ? -13.871 2.407 16.115 1.00 97.25 202 VAL A O 1
ATOM 1630 N N . LYS A 1 203 ? -13.027 4.128 14.962 1.00 97.12 203 LYS A N 1
ATOM 1631 C CA . LYS A 1 203 ? -12.969 3.397 13.684 1.00 97.12 203 LYS A CA 1
ATOM 1632 C C . LYS A 1 203 ? -11.978 2.235 13.728 1.00 97.12 203 LYS A C 1
ATOM 1634 O O . LYS A 1 203 ? -12.231 1.219 13.077 1.00 97.12 203 LYS A O 1
ATOM 1639 N N . ALA A 1 204 ? -10.866 2.384 14.445 1.00 97.75 204 ALA A N 1
ATOM 1640 C CA . ALA A 1 204 ? -9.876 1.328 14.606 1.00 97.75 204 ALA A CA 1
ATOM 1641 C C . ALA A 1 204 ? -10.435 0.180 15.457 1.00 97.75 204 ALA A C 1
ATOM 1643 O O . ALA A 1 204 ? -10.362 -0.964 15.005 1.00 97.75 204 ALA A O 1
ATOM 1644 N N . TYR A 1 205 ? -11.078 0.475 16.597 1.00 98.38 205 TYR A N 1
ATOM 1645 C CA . TYR A 1 205 ? -11.763 -0.548 17.403 1.00 98.38 205 TYR A CA 1
ATOM 1646 C C . TYR A 1 205 ? -12.824 -1.284 16.598 1.00 98.38 205 TYR A C 1
ATOM 1648 O O . TYR A 1 205 ? -12.831 -2.509 16.561 1.00 98.38 205 TYR A O 1
ATOM 1656 N N . PHE A 1 206 ? -13.682 -0.558 15.876 1.00 98.12 206 PHE A N 1
ATOM 1657 C CA . PHE A 1 206 ? -14.740 -1.189 15.094 1.00 98.12 206 PHE A CA 1
ATOM 1658 C C . PHE A 1 206 ? -14.185 -2.153 14.035 1.00 98.12 206 PHE A C 1
ATOM 1660 O O . PHE A 1 206 ? -14.677 -3.271 13.883 1.00 98.12 206 PHE A O 1
ATOM 1667 N N . LYS A 1 207 ? -13.142 -1.748 13.299 1.00 98.31 207 LYS A N 1
ATOM 1668 C CA . LYS A 1 207 ? -12.522 -2.601 12.271 1.00 98.31 207 LYS A CA 1
ATOM 1669 C C . LYS A 1 207 ? -11.794 -3.799 12.877 1.00 98.31 207 LYS A C 1
ATOM 1671 O O . LYS A 1 207 ? -11.945 -4.902 12.350 1.00 98.31 207 LYS A O 1
ATOM 1676 N N . ARG A 1 208 ? -11.059 -3.601 13.977 1.00 98.44 208 ARG A N 1
ATOM 1677 C CA . ARG A 1 208 ? -10.367 -4.681 14.692 1.00 98.44 208 ARG A CA 1
ATOM 1678 C C . ARG A 1 208 ? -11.353 -5.685 15.285 1.00 98.44 208 ARG A C 1
ATOM 1680 O O . ARG A 1 208 ? -11.191 -6.879 15.053 1.00 98.44 208 ARG A O 1
ATOM 1687 N N . GLY A 1 209 ? -12.440 -5.211 15.892 1.00 98.19 209 GLY A N 1
ATOM 1688 C CA . GLY A 1 209 ? -13.514 -6.052 16.419 1.00 98.19 209 GLY A CA 1
ATOM 1689 C C . GLY A 1 209 ? -14.171 -6.913 15.339 1.00 98.19 209 GLY A C 1
ATOM 1690 O O . GLY A 1 209 ? -14.373 -8.111 15.539 1.00 98.19 209 GLY A O 1
ATOM 1691 N N . LYS A 1 210 ? -14.421 -6.356 14.142 1.00 98.31 210 LYS A N 1
ATOM 1692 C CA . LYS A 1 210 ? -14.910 -7.143 12.992 1.00 98.31 210 LYS A CA 1
ATOM 1693 C C . LYS A 1 210 ? -13.909 -8.205 12.533 1.00 98.31 210 LYS A C 1
ATOM 1695 O O . LYS A 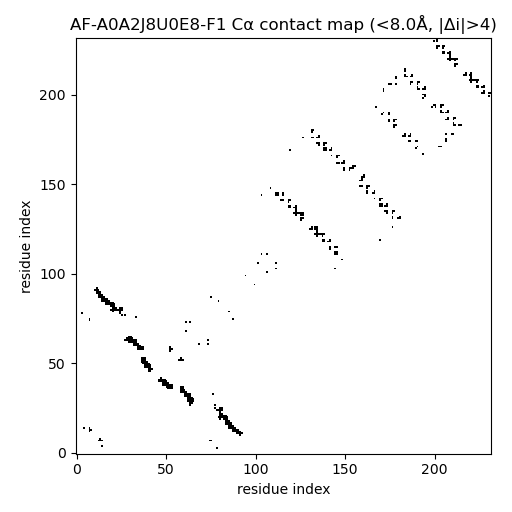1 210 ? -14.328 -9.317 12.225 1.00 98.31 210 LYS A O 1
ATOM 1700 N N . ALA A 1 211 ? -12.617 -7.879 12.487 1.00 98.12 211 ALA A N 1
ATOM 1701 C CA . ALA A 1 211 ? -11.579 -8.840 12.122 1.00 98.12 211 ALA A CA 1
ATOM 1702 C C . ALA A 1 211 ? -11.454 -9.963 13.168 1.00 98.12 211 ALA A C 1
ATOM 1704 O O . ALA A 1 211 ? -11.440 -11.130 12.789 1.00 98.12 211 ALA A O 1
ATOM 1705 N N . HIS A 1 212 ? -11.460 -9.640 14.467 1.00 98.44 212 HIS A N 1
ATOM 1706 C CA . HIS A 1 212 ? -11.469 -10.628 15.551 1.00 98.44 212 HIS A CA 1
ATOM 1707 C C . HIS A 1 212 ? -12.681 -11.560 15.473 1.00 98.44 212 HIS A C 1
ATOM 1709 O O . HIS A 1 212 ? -12.523 -12.776 15.576 1.00 98.44 212 HIS A O 1
ATOM 1715 N N . ALA A 1 213 ? -13.874 -11.014 15.220 1.00 97.69 213 ALA A N 1
ATOM 1716 C CA . ALA A 1 213 ? -15.084 -11.812 15.049 1.00 97.69 213 ALA A CA 1
ATOM 1717 C C . ALA A 1 213 ? -14.974 -12.789 13.864 1.00 97.69 213 ALA A C 1
ATOM 1719 O O . ALA A 1 213 ? -15.413 -13.933 13.976 1.00 97.69 213 ALA A O 1
ATOM 1720 N N . ALA A 1 214 ? -14.356 -12.364 12.757 1.00 96.56 214 ALA A N 1
ATOM 1721 C CA . ALA A 1 214 ? -14.158 -13.198 11.573 1.00 96.56 214 ALA A CA 1
ATOM 1722 C C . ALA A 1 214 ? -13.149 -14.342 11.786 1.00 96.56 214 ALA A C 1
ATOM 1724 O O . ALA A 1 214 ? -13.278 -15.384 11.150 1.00 96.56 214 ALA A O 1
ATOM 1725 N N . VAL A 1 215 ? -12.182 -14.180 12.699 1.00 96.62 215 VAL A N 1
ATOM 1726 C CA . VAL A 1 215 ? -11.190 -15.217 13.052 1.00 96.62 215 VAL A CA 1
ATOM 1727 C C . VAL A 1 215 ? -11.523 -15.974 14.347 1.00 96.62 215 VAL A C 1
ATOM 1729 O O . VAL A 1 215 ? -10.655 -16.630 14.912 1.00 96.62 215 VAL A O 1
ATOM 1732 N N . TRP A 1 216 ? -12.778 -15.910 14.809 1.00 95.88 216 TRP A N 1
ATOM 1733 C CA . TRP A 1 216 ? -13.293 -16.593 16.011 1.00 95.88 216 TRP A CA 1
ATOM 1734 C C . TRP A 1 216 ? -12.681 -16.160 17.357 1.00 95.88 216 TRP A C 1
ATOM 1736 O O . TRP A 1 216 ? -12.815 -16.865 18.359 1.00 95.88 216 TRP A O 1
ATOM 1746 N N . ASN A 1 217 ? -12.116 -14.956 17.430 1.00 96.38 217 ASN A N 1
ATOM 1747 C CA . ASN A 1 217 ? -11.647 -14.342 18.675 1.00 96.38 217 ASN A CA 1
ATOM 1748 C C . ASN A 1 217 ? -12.798 -13.578 19.352 1.00 96.38 217 ASN A C 1
ATOM 1750 O O . ASN A 1 217 ? -12.883 -12.349 19.302 1.00 96.38 217 ASN A O 1
ATOM 1754 N N . ALA A 1 218 ? -13.752 -14.318 19.921 1.00 96.06 218 ALA A N 1
ATOM 1755 C CA . ALA A 1 218 ? -15.008 -13.748 20.414 1.00 96.06 218 ALA A CA 1
ATOM 1756 C C . ALA A 1 218 ? -14.829 -12.777 21.596 1.00 96.06 218 ALA A C 1
ATOM 1758 O O . ALA A 1 218 ? -15.542 -11.776 21.671 1.00 96.06 218 ALA A O 1
ATOM 1759 N N . GLN A 1 219 ? -13.888 -13.057 22.505 1.00 97.56 219 GLN A N 1
ATOM 1760 C CA . GLN A 1 219 ? -13.651 -12.215 23.683 1.00 97.56 219 GLN A CA 1
ATOM 1761 C C . GLN A 1 219 ? -13.074 -10.854 23.280 1.00 97.56 219 GLN A C 1
ATOM 1763 O O . GLN A 1 219 ? -13.571 -9.814 23.709 1.00 97.56 219 GLN A O 1
ATOM 1768 N N . GLU A 1 220 ? -12.074 -10.857 22.404 1.00 97.81 220 GLU A N 1
ATOM 1769 C CA . GLU A 1 220 ? -11.419 -9.661 21.883 1.00 97.81 220 GLU A CA 1
ATOM 1770 C C . GLU A 1 220 ? -12.378 -8.832 21.027 1.00 97.81 220 GLU A C 1
ATOM 1772 O O . GLU A 1 220 ? -12.443 -7.613 21.179 1.00 97.81 220 GLU A O 1
ATOM 1777 N N . ALA A 1 221 ? -13.192 -9.483 20.189 1.00 98.00 221 ALA A N 1
ATOM 1778 C CA . ALA A 1 221 ? -14.227 -8.798 19.420 1.00 98.00 221 ALA A CA 1
ATOM 1779 C C . ALA A 1 221 ? -15.239 -8.087 20.332 1.00 98.00 221 ALA A C 1
ATOM 1781 O O . ALA A 1 221 ? -15.587 -6.932 20.090 1.00 98.00 221 ALA A O 1
ATOM 1782 N N . GLN A 1 222 ? -15.697 -8.756 21.397 1.00 97.88 222 GLN A N 1
ATOM 1783 C CA . GLN A 1 222 ? -16.626 -8.165 22.358 1.00 97.88 222 GLN A CA 1
ATOM 1784 C C . GLN A 1 222 ? -16.002 -6.975 23.096 1.00 97.88 222 GLN A C 1
ATOM 1786 O O . GLN A 1 222 ? -16.676 -5.961 23.277 1.00 97.88 222 GLN A O 1
ATOM 1791 N N . ALA A 1 223 ? -14.729 -7.077 23.489 1.00 97.94 223 ALA A N 1
ATOM 1792 C CA . ALA A 1 223 ? -14.003 -5.982 24.124 1.00 97.94 223 ALA A CA 1
ATOM 1793 C C . ALA A 1 223 ? -13.884 -4.764 23.192 1.00 97.94 223 ALA A C 1
ATOM 1795 O O . ALA A 1 223 ? -14.185 -3.645 23.607 1.00 97.94 223 ALA A O 1
ATOM 1796 N N . ASP A 1 224 ? -13.531 -4.983 21.922 1.00 98.19 224 ASP A N 1
ATOM 1797 C CA . ASP A 1 224 ? -13.437 -3.915 20.924 1.00 98.19 224 ASP A CA 1
ATOM 1798 C C . ASP A 1 224 ? -14.797 -3.243 20.676 1.00 98.19 224 ASP A C 1
ATOM 1800 O O . ASP A 1 224 ? -14.883 -2.015 20.667 1.00 98.19 224 ASP A O 1
ATOM 1804 N N . PHE A 1 225 ? -15.882 -4.013 20.530 1.00 98.12 225 PHE A N 1
ATOM 1805 C CA . PHE A 1 225 ? -17.221 -3.440 20.339 1.00 98.12 225 PHE A CA 1
ATOM 1806 C C . PHE A 1 225 ? -17.748 -2.715 21.580 1.00 98.12 225 PHE A C 1
ATOM 1808 O O . PHE A 1 225 ? -18.409 -1.688 21.440 1.00 98.12 225 PHE A O 1
ATOM 1815 N N . ALA A 1 226 ? -17.436 -3.196 22.786 1.00 97.62 226 ALA A N 1
ATOM 1816 C CA . ALA A 1 226 ? -17.753 -2.470 24.013 1.00 97.62 226 ALA A CA 1
ATOM 1817 C C . ALA A 1 226 ? -17.041 -1.111 24.045 1.00 97.62 226 ALA A C 1
ATOM 1819 O O . ALA A 1 226 ? -17.644 -0.114 24.434 1.00 97.62 226 ALA A O 1
ATOM 1820 N N . LYS A 1 227 ? -15.792 -1.055 23.567 1.00 97.69 227 LYS A N 1
ATOM 1821 C CA . LYS A 1 227 ? -15.027 0.190 23.515 1.00 97.69 227 LYS A CA 1
ATOM 1822 C C . LYS A 1 227 ? -15.538 1.167 22.459 1.00 97.69 227 LYS A C 1
ATOM 1824 O O . LYS A 1 227 ? -15.531 2.366 22.705 1.00 97.69 227 LYS A O 1
ATOM 1829 N N . VAL A 1 228 ? -16.069 0.667 21.340 1.00 97.19 228 VAL A N 1
ATOM 1830 C CA . VAL A 1 228 ? -16.811 1.494 20.370 1.00 97.19 228 VAL A CA 1
ATOM 1831 C C . VAL A 1 228 ? -18.018 2.166 21.030 1.00 97.19 228 VAL A C 1
ATOM 1833 O O . VAL A 1 228 ? -18.175 3.365 20.872 1.00 97.19 228 VAL A O 1
ATOM 1836 N N . LEU A 1 229 ? -18.828 1.425 21.796 1.00 96.00 229 LEU A N 1
ATOM 1837 C CA . LEU A 1 229 ? -20.019 1.970 22.469 1.00 96.00 229 LEU A CA 1
ATOM 1838 C C . LEU A 1 229 ? -19.697 2.972 23.587 1.00 96.00 229 LEU A C 1
ATOM 1840 O O . LEU A 1 229 ? -20.555 3.759 23.961 1.00 96.00 229 LEU A O 1
ATOM 1844 N N . GLU A 1 230 ? -18.501 2.902 24.166 1.00 96.25 230 GLU A N 1
ATOM 1845 C CA . GLU A 1 230 ? -18.055 3.845 25.196 1.00 96.25 230 GLU A CA 1
ATOM 1846 C C . GLU A 1 230 ? -17.602 5.188 24.604 1.00 96.25 230 GLU A C 1
ATOM 1848 O O . GLU A 1 230 ? -17.675 6.210 25.282 1.00 96.25 230 GLU A O 1
ATOM 1853 N N . LEU A 1 231 ? -17.106 5.174 23.363 1.00 92.75 231 LEU A N 1
ATOM 1854 C CA . LEU A 1 231 ? -16.504 6.328 22.692 1.00 92.75 231 LEU A CA 1
ATOM 1855 C C . LEU A 1 231 ? -17.434 7.016 21.667 1.00 92.75 231 LEU A C 1
ATOM 1857 O O . LEU A 1 231 ? -17.064 8.078 21.165 1.00 92.75 231 LEU A O 1
ATOM 1861 N N . ASP A 1 232 ? -18.578 6.407 21.332 1.00 80.81 232 ASP A N 1
ATOM 1862 C CA . ASP A 1 232 ? -19.633 6.940 20.441 1.00 80.81 232 ASP A CA 1
ATOM 1863 C C . ASP A 1 232 ? -20.702 7.718 21.234 1.00 80.81 232 ASP A C 1
ATOM 1865 O O . ASP A 1 232 ? -21.095 8.820 20.783 1.00 80.81 232 ASP A O 1
#

Foldseek 3Di:
DVVLCVVCVVQQKDKDWPFAADDDQDPLPAQDKDWAWDWDFDPDPVRHTPDTCVVVVGTDIDGAPPPPDDVVVNSVSSVHHHPIDMDMDRPRVPDPVPPPDDDLVPDDLVVLVVCLVVLLVVLVVCVVVVVLVVSLVSLVSSLVSLVVVLVVDDPPDPSNVVSVVVNVVSLLSNLVSCVVVLVLVSLLVSLVVVCVPVVLPLSSLQSNLSSCVSVVVPVSSVVSVVSNVVND

pLDDT: mean 85.78, std 14.74, range [34.22, 98.44]

InterPro domains:
  IPR001179 FKBP-type peptidyl-prolyl cis-trans isomerase domain [PS50059] (31-84)
  IPR011990 Tetratricopeptide-like helical domain superfamily [G3DSA:1.25.40.10] (107-232)
  IPR011990 Tetratricopeptide-like helical domain superfamily [SSF48452] (111-232)
  IPR039663 AIP/AIPL1/TTC9 [PTHR11242] (25-232)
  IPR046357 Peptidyl-prolyl cis-trans isomerase domain superfamily [G3DSA:3.10.50.40] (3-102)
  IPR056277 AIP/AIPL, N-terminal FKBP-type PPIase domain [PF23322] (13-93)

Radius of gyration: 23.92 Å; Cα contacts (8 Å, |Δi|>4): 286; chains: 1; bounding box: 50×38×64 Å

Mean predicted aligned error: 14.93 Å

Sequence (232 aa):
MADIIARLREDGIQKRVIQEGRGELPDFQDGTKATFHYRTLHSDNEGTVLDDSRARGKPMELIIGKKFKLPVWETIVCTMREGEIAQFLCDIKVESPGTYQQDPWAMTDEEKAKAVPLIHQEGNRLYREGHVKEAAAKYYDAIACLKNLQMKEQPGSPEWIQLDQQITPLLLNYCQCKLVVEEYYEVLDHCSSILNKYDDNVKAYFKRGKAHAAVWNAQEAQADFAKVLELD

Solvent-accessible surface area (backbone atoms only — not comparable to full-atom values): 13132 Å² total; per-residue (Å²): 112,70,67,59,56,51,51,34,50,76,64,33,33,46,78,44,80,76,39,81,42,48,86,66,71,66,86,68,51,76,66,38,73,48,76,47,74,56,72,44,58,46,90,56,99,80,52,50,77,75,47,45,27,67,84,70,73,46,65,47,80,46,49,33,81,54,93,83,60,65,72,67,55,55,61,56,52,71,73,46,29,58,81,40,39,68,48,72,50,70,59,56,84,72,64,58,97,85,62,80,72,69,58,85,85,77,51,53,74,68,55,43,63,63,43,32,62,55,35,46,51,50,17,54,48,32,44,75,73,64,42,38,72,61,14,30,50,31,24,48,52,34,41,50,49,48,50,61,53,34,71,77,40,58,92,83,37,73,68,27,48,53,41,49,61,59,36,47,62,40,52,52,54,29,34,52,34,30,57,73,72,68,44,35,68,64,28,44,54,53,26,48,59,46,42,77,76,42,79,81,44,48,70,39,32,48,53,29,16,53,32,28,50,75,71,69,36,57,69,61,15,50,53,24,47,53,50,29,69,74,73,108

Nearest PDB structures (foldseek):
  7zub-assembly1_C  TM=5.885E-01  e=1.777E-29  Homo sapiens
  8h77-assembly1_F  TM=5.894E-01  e=1.287E-26  Mus musculus
  4apo-assembly2_B  TM=9.959E-01  e=3.430E-16  Homo sapiens
  4apo-assembly1_A  TM=9.998E-01  e=7.608E-16  Homo sapiens
  6px0-assembly1_A  TM=9.644E-01  e=2.612E-10  Homo sapiens

Organism: Pongo abelii (NCBI:txid9601)

Secondary structure (DSSP, 8-state):
-HHHHHHHHHTTEEEEEEE--BSSPP---TTPEEEE--EEE-SSTT--EEEETTTTT--EEEETT-TTS-HHHHHHHTTPPBT-EEEEEE------TT-----TTTS-HHHHHHHHHHHHHHHHHHHHTT-HHHHHHHHHHHHHHHHHHHTTSPTTSHHHHHHHHHHHHHHHHHHHHHHHTT-HHHHHHHHHHHHTT-TT-HHHHHHHHHHHHHTT-HHHHHHHHHHHHHH-